Protein AF-0000000079964709 (afdb_homodimer)

Foldseek 3Di:
DDDDDDDDQQADPVVRHGWDWDDDDVQKTKTWSDADPVFGWTKIKIKGAAFDWDPDFKDFAQWKKKKAWQFAKKAAPQQQEAPVRDRDPPHHYDIDGHGGIDIDHGGDMGGGMTGHHMTMMIMTIGHPVVVD/DDDDDDDDQQADPPVRHGWDWDDDDVQKTKTWSDADPVFGWTKIKIKGAAFDWDPDFKDFAQWKKKKAWQFAKKAAPQQQEAPVRDRDPPHHYDIDGHGGIDIDHGGDMGGGMTGHHMTMMIMTIGHPVVVD

pLDDT: mean 96.91, std 3.31, range [72.31, 98.94]

Structure (mmCIF, N/CA/C/O backbone):
data_AF-0000000079964709-model_v1
#
loop_
_entity.id
_entity.type
_entity.pdbx_description
1 polymer 'ChrR-like cupin domain-containing protein'
#
loop_
_atom_site.group_PDB
_atom_site.id
_atom_site.type_symbol
_atom_site.label_atom_id
_atom_site.label_alt_id
_atom_site.label_comp_id
_atom_site.label_asym_id
_atom_site.label_entity_id
_atom_site.label_seq_id
_atom_site.pdbx_PDB_ins_code
_atom_site.Cartn_x
_atom_site.Cartn_y
_atom_site.Cartn_z
_atom_site.occupancy
_atom_site.B_iso_or_equiv
_atom_site.auth_seq_id
_atom_site.auth_comp_id
_atom_site.auth_asym_id
_atom_site.auth_atom_id
_atom_site.pdbx_PDB_model_num
ATOM 1 N N . MET A 1 1 ? -1.489 -1.769 15.43 1 96.06 1 MET A N 1
ATOM 2 C CA . MET A 1 1 ? -0.73 -0.908 14.531 1 96.06 1 MET A CA 1
ATOM 3 C C . MET A 1 1 ? -0.453 0.447 15.172 1 96.06 1 MET A C 1
ATOM 5 O O . MET A 1 1 ? -1.32 1.008 15.844 1 96.06 1 MET A O 1
ATOM 9 N N . GLU A 1 2 ? 0.734 0.926 14.984 1 96.94 2 GLU A N 1
ATOM 10 C CA . GLU A 1 2 ? 1.087 2.242 15.508 1 96.94 2 GLU A CA 1
ATOM 11 C C . GLU A 1 2 ? 0.64 3.352 14.562 1 96.94 2 GLU A C 1
ATOM 13 O O . GLU A 1 2 ? 0.678 3.186 13.344 1 96.94 2 GLU A O 1
ATOM 18 N N . GLN A 1 3 ? 0.145 4.414 15.18 1 97.88 3 GLN A N 1
ATOM 19 C CA . GLN A 1 3 ? -0.206 5.59 14.391 1 97.88 3 GLN A CA 1
ATOM 20 C C . GLN A 1 3 ? 1.035 6.402 14.031 1 97.88 3 GLN A C 1
ATOM 22 O O . GLN A 1 3 ? 1.872 6.68 14.898 1 97.88 3 GLN A O 1
ATOM 27 N N . PHE A 1 4 ? 1.146 6.781 12.734 1 97.62 4 PHE A N 1
ATOM 28 C CA . PHE A 1 4 ? 2.254 7.566 12.211 1 97.62 4 PHE A CA 1
ATOM 29 C C . PHE A 1 4 ? 1.753 8.617 11.219 1 97.62 4 PHE A C 1
ATOM 31 O O . PHE A 1 4 ? 0.936 8.312 10.352 1 97.62 4 PHE A O 1
ATOM 38 N N . GLU A 1 5 ? 2.275 9.875 11.383 1 98.19 5 GLU A N 1
ATOM 39 C CA . GLU A 1 5 ? 2.32 10.711 10.188 1 98.19 5 GLU A CA 1
ATOM 40 C C . GLU A 1 5 ? 3.477 10.305 9.273 1 98.19 5 GLU A C 1
ATOM 42 O O . GLU A 1 5 ? 4.309 9.477 9.648 1 98.19 5 GLU A O 1
ATOM 47 N N . PHE A 1 6 ? 3.508 10.891 7.98 1 98.69 6 PHE A N 1
ATOM 48 C CA . PHE A 1 6 ? 4.523 10.531 6.996 1 98.69 6 PHE A CA 1
ATOM 49 C C . PHE A 1 6 ? 5.918 10.617 7.602 1 98.69 6 PHE A C 1
ATOM 51 O O . PHE A 1 6 ? 6.215 11.547 8.359 1 98.69 6 PHE A O 1
ATOM 58 N N . HIS A 1 7 ? 6.668 9.727 7.328 1 98.5 7 HIS A N 1
ATOM 59 C CA . HIS A 1 7 ? 8.086 9.648 7.676 1 98.5 7 HIS A CA 1
ATOM 60 C C . HIS A 1 7 ? 8.836 8.734 6.719 1 98.5 7 HIS A C 1
ATOM 62 O O . HIS A 1 7 ? 8.25 7.836 6.117 1 98.5 7 HIS A O 1
ATOM 68 N N . PRO A 1 8 ? 10.141 8.984 6.508 1 97.69 8 PRO A N 1
ATOM 69 C CA . PRO A 1 8 ? 10.898 8.039 5.684 1 97.69 8 PRO A CA 1
ATOM 70 C C . PRO A 1 8 ? 10.852 6.613 6.219 1 97.69 8 PRO A C 1
ATOM 72 O O . PRO A 1 8 ? 10.891 6.406 7.434 1 97.69 8 PRO A O 1
ATOM 75 N N . TYR A 1 9 ? 10.773 5.598 5.305 1 97.62 9 TYR A N 1
ATOM 76 C CA . TYR A 1 9 ? 10.5 4.23 5.73 1 97.62 9 TYR A CA 1
ATOM 77 C C . TYR A 1 9 ? 11.703 3.629 6.441 1 97.62 9 TYR A C 1
ATOM 79 O O . TYR A 1 9 ? 11.578 2.633 7.16 1 97.62 9 TYR A O 1
ATOM 87 N N . GLN A 1 10 ? 12.891 4.211 6.281 1 97.31 10 GLN A N 1
ATOM 88 C CA . GLN A 1 10 ? 14.125 3.551 6.711 1 97.31 10 GLN A CA 1
ATOM 89 C C . GLN A 1 10 ? 14.266 3.588 8.227 1 97.31 10 GLN A C 1
ATOM 91 O O . GLN A 1 10 ? 14.93 2.727 8.812 1 97.31 10 GLN A O 1
ATOM 96 N N . LYS A 1 11 ? 13.711 4.578 8.812 1 96.25 11 LYS A N 1
ATOM 97 C CA . LYS A 1 11 ? 13.875 4.773 10.25 1 96.25 11 LYS A CA 1
ATOM 98 C C . LYS A 1 11 ? 12.523 4.762 10.961 1 96.25 11 LYS A C 1
ATOM 100 O O . LYS A 1 11 ? 11.547 5.332 10.461 1 96.25 11 LYS A O 1
ATOM 105 N N . HIS A 1 12 ? 12.477 4.074 12.086 1 97.12 12 HIS A N 1
ATOM 106 C CA . HIS A 1 12 ? 11.289 4.191 12.93 1 97.12 12 HIS A CA 1
ATOM 107 C C . HIS A 1 12 ? 11.18 5.586 13.539 1 97.12 12 HIS A C 1
ATOM 109 O O . HIS A 1 12 ? 12.102 6.043 14.219 1 97.12 12 HIS A O 1
ATOM 115 N N . PRO A 1 13 ? 10.078 6.23 13.352 1 94.19 13 PRO A N 1
ATOM 116 C CA . PRO A 1 13 ? 10.07 7.652 13.711 1 94.19 13 PRO A CA 1
ATOM 117 C C . PRO A 1 13 ? 10.039 7.883 15.219 1 94.19 13 PRO A C 1
ATOM 119 O O . PRO A 1 13 ? 10.477 8.938 15.695 1 94.19 13 PRO A O 1
ATOM 122 N N . SER A 1 14 ? 9.492 6.961 15.961 1 91.12 14 SER A N 1
ATOM 123 C CA . SER A 1 14 ? 9.391 7.168 17.406 1 91.12 14 SER A CA 1
ATOM 124 C C . SER A 1 14 ? 10.719 6.883 18.094 1 91.12 14 SER A C 1
ATOM 126 O O . SER A 1 14 ? 11.086 7.574 19.047 1 91.12 14 SER A O 1
ATOM 128 N N . THR A 1 15 ? 11.398 5.918 17.641 1 93.81 15 THR A N 1
ATOM 129 C CA . THR A 1 15 ? 12.625 5.508 18.328 1 93.81 15 THR A CA 1
ATOM 130 C C . THR A 1 15 ? 13.852 6.07 17.625 1 93.81 15 THR A C 1
ATOM 132 O O . THR A 1 15 ? 14.938 6.129 18.203 1 93.81 15 THR A O 1
ATOM 135 N N . GLY A 1 16 ? 13.727 6.398 16.375 1 93.81 16 GLY A N 1
ATOM 136 C CA . GLY A 1 16 ? 14.852 6.875 15.586 1 93.81 16 GLY A CA 1
ATOM 137 C C . GLY A 1 16 ? 15.742 5.754 15.086 1 93.81 16 GLY A C 1
ATOM 138 O O . GLY A 1 16 ? 16.688 5.996 14.328 1 93.81 16 GLY A O 1
ATOM 139 N N . GLU A 1 17 ? 15.422 4.625 15.461 1 96.44 17 GLU A N 1
ATOM 140 C CA . GLU A 1 17 ? 16.25 3.482 15.086 1 96.44 17 GLU A CA 1
ATOM 141 C C . GLU A 1 17 ? 16.047 3.113 13.617 1 96.44 17 GLU A C 1
ATOM 143 O O . GLU A 1 17 ? 14.922 3.182 13.102 1 96.44 17 GLU A O 1
ATOM 148 N N . GLN A 1 18 ? 17.188 2.658 13.008 1 97.69 18 GLN A N 1
ATOM 149 C CA . GLN A 1 18 ? 17.094 2.145 11.648 1 97.69 18 GLN A CA 1
ATOM 150 C C . GLN A 1 18 ? 16.328 0.829 11.609 1 97.69 18 GLN A C 1
ATOM 152 O O . GLN A 1 18 ? 16.609 -0.086 12.383 1 97.69 18 GLN A O 1
ATOM 157 N N . ARG A 1 19 ? 15.375 0.812 10.742 1 98.06 19 ARG A N 1
ATOM 158 C CA . ARG A 1 19 ? 14.703 -0.463 10.516 1 98.06 19 ARG A CA 1
ATOM 159 C C . ARG A 1 19 ? 15.625 -1.454 9.812 1 98.06 19 ARG A C 1
ATOM 161 O O . ARG A 1 19 ? 16.406 -1.072 8.945 1 98.06 19 ARG A O 1
ATOM 168 N N . GLN A 1 20 ? 15.398 -2.697 10.195 1 97.88 20 GLN A N 1
ATOM 169 C CA . GLN A 1 20 ? 16.281 -3.721 9.648 1 97.88 20 GLN A CA 1
ATOM 170 C C . GLN A 1 20 ? 15.555 -4.59 8.625 1 97.88 20 GLN A C 1
ATOM 172 O O . GLN A 1 20 ? 14.398 -4.957 8.828 1 97.88 20 GLN A O 1
ATOM 177 N N . TRP A 1 21 ? 16.297 -4.793 7.547 1 98.62 21 TRP A N 1
ATOM 178 C CA . TRP A 1 21 ? 15.828 -5.789 6.594 1 98.62 21 TRP A CA 1
ATOM 179 C C . TRP A 1 21 ? 16.078 -7.203 7.109 1 98.62 21 TRP A C 1
ATOM 181 O O . TRP A 1 21 ? 17.172 -7.52 7.555 1 98.62 21 TRP A O 1
ATOM 191 N N . ARG A 1 22 ? 15.078 -8.023 7.133 1 98.56 22 ARG A N 1
ATOM 192 C CA . ARG A 1 22 ? 15.188 -9.43 7.516 1 98.56 22 ARG A CA 1
ATOM 193 C C . ARG A 1 22 ? 15.133 -10.336 6.297 1 98.56 22 ARG A C 1
ATOM 195 O O . ARG A 1 22 ? 14.195 -10.266 5.504 1 98.56 22 ARG A O 1
ATOM 202 N N . GLN A 1 23 ? 16.031 -11.188 6.195 1 98.56 23 GLN A N 1
ATOM 203 C CA . GLN A 1 23 ? 16.062 -12.109 5.066 1 98.56 23 GLN A CA 1
ATOM 204 C C . GLN A 1 23 ? 14.969 -13.164 5.188 1 98.56 23 GLN A C 1
ATOM 206 O O . GLN A 1 23 ? 14.82 -13.797 6.23 1 98.56 23 GLN A O 1
ATOM 211 N N . LEU A 1 24 ? 14.266 -13.359 4.152 1 98.31 24 LEU A N 1
ATOM 212 C CA . LEU A 1 24 ? 13.234 -14.391 4.098 1 98.31 24 LEU A CA 1
ATOM 213 C C . LEU A 1 24 ? 13.742 -15.625 3.348 1 98.31 24 LEU A C 1
ATOM 215 O O . LEU A 1 24 ? 13.547 -16.75 3.797 1 98.31 24 LEU A O 1
ATOM 219 N N . GLU A 1 25 ? 14.281 -15.477 2.184 1 98.44 25 GLU A N 1
ATOM 220 C CA . GLU A 1 25 ? 14.984 -16.406 1.299 1 98.44 25 GLU A CA 1
ATOM 221 C C . GLU A 1 25 ? 16.234 -15.758 0.698 1 98.44 25 GLU A C 1
ATOM 223 O O . GLU A 1 25 ? 16.391 -14.539 0.759 1 98.44 25 GLU A O 1
ATOM 228 N N . PRO A 1 26 ? 17.078 -16.609 0.142 1 98.56 26 PRO A N 1
ATOM 229 C CA . PRO A 1 26 ? 18.234 -15.977 -0.515 1 98.56 26 PRO A CA 1
ATOM 230 C C . PRO A 1 26 ? 17.812 -14.914 -1.534 1 98.56 26 PRO A C 1
ATOM 232 O O . PRO A 1 26 ? 17.078 -15.211 -2.48 1 98.56 26 PRO A O 1
ATOM 235 N N . GLY A 1 27 ? 18.203 -13.641 -1.314 1 98.88 27 GLY A N 1
ATOM 236 C CA . GLY A 1 27 ? 17.938 -12.562 -2.248 1 98.88 27 GLY A CA 1
ATOM 237 C C . GLY A 1 27 ? 16.609 -11.875 -2.004 1 98.88 27 GLY A C 1
ATOM 238 O O . GLY A 1 27 ? 16.219 -10.984 -2.758 1 98.88 27 GLY A O 1
ATOM 239 N N . ILE A 1 28 ? 15.859 -12.391 -1.054 1 98.94 28 ILE A N 1
ATOM 240 C CA . ILE A 1 28 ? 14.562 -11.812 -0.716 1 98.94 28 ILE A CA 1
ATOM 241 C C . ILE A 1 28 ? 14.57 -11.344 0.738 1 98.94 28 ILE A C 1
ATOM 243 O O . ILE A 1 28 ? 14.805 -12.141 1.649 1 98.94 28 ILE A O 1
ATOM 247 N N . ALA A 1 29 ? 14.328 -10.07 0.977 1 98.88 29 ALA A N 1
ATOM 248 C CA . ALA A 1 29 ? 14.328 -9.516 2.328 1 98.88 29 ALA A CA 1
ATOM 249 C C . ALA A 1 29 ? 13.086 -8.664 2.574 1 98.88 29 ALA A C 1
ATOM 251 O O . ALA A 1 29 ? 12.484 -8.148 1.631 1 98.88 29 ALA A O 1
ATOM 252 N N . GLN A 1 30 ? 12.758 -8.57 3.811 1 98.88 30 GLN A N 1
ATOM 253 C CA . GLN A 1 30 ? 11.555 -7.84 4.203 1 98.88 30 GLN A CA 1
ATOM 254 C C . GLN A 1 30 ? 11.867 -6.824 5.297 1 98.88 30 GLN A C 1
ATOM 256 O O . GLN A 1 30 ? 12.648 -7.102 6.207 1 98.88 30 GLN A O 1
ATOM 261 N N . LEU A 1 31 ? 11.297 -5.676 5.191 1 98.88 31 LEU A N 1
ATOM 262 C CA . LEU A 1 31 ? 11.352 -4.609 6.184 1 98.88 31 LEU A CA 1
ATOM 263 C C . LEU A 1 31 ? 9.961 -4.328 6.754 1 98.88 31 LEU A C 1
ATOM 265 O O . LEU A 1 31 ? 9.016 -4.09 6 1 98.88 31 LEU A O 1
ATOM 269 N N . THR A 1 32 ? 9.789 -4.367 8.078 1 98.69 32 THR A N 1
ATOM 270 C CA . THR A 1 32 ? 8.516 -4.098 8.727 1 98.69 32 THR A CA 1
ATOM 271 C C . THR A 1 32 ? 8.281 -2.598 8.859 1 98.69 32 THR A C 1
ATOM 273 O O . THR A 1 32 ? 9.07 -1.898 9.508 1 98.69 32 THR A O 1
ATOM 276 N N . LEU A 1 33 ? 7.246 -2.127 8.25 1 98.69 33 LEU A N 1
ATOM 277 C CA . LEU A 1 33 ? 6.867 -0.726 8.406 1 98.69 33 LEU A CA 1
ATOM 278 C C . LEU A 1 33 ? 5.969 -0.537 9.625 1 98.69 33 LEU A C 1
ATOM 280 O O . LEU A 1 33 ? 6.066 0.474 10.32 1 98.69 33 LEU A O 1
ATOM 284 N N . ASN A 1 34 ? 5.035 -1.416 9.852 1 98.62 34 ASN A N 1
ATOM 285 C CA . ASN A 1 34 ? 4.055 -1.42 10.93 1 98.62 34 ASN A CA 1
ATOM 286 C C . ASN A 1 34 ? 3.506 -2.82 11.18 1 98.62 34 ASN A C 1
ATOM 288 O O . ASN A 1 34 ? 3.352 -3.609 10.25 1 98.62 34 ASN A O 1
ATOM 292 N N . HIS A 1 35 ? 3.285 -3.115 12.414 1 98 35 HIS A N 1
ATOM 293 C CA . HIS A 1 35 ? 2.846 -4.465 12.75 1 98 35 HIS A CA 1
ATOM 294 C C . HIS A 1 35 ? 2.096 -4.484 14.078 1 98 35 HIS A C 1
ATOM 296 O O . HIS A 1 35 ? 2.488 -3.803 15.031 1 98 35 HIS A O 1
ATOM 302 N N . ASP A 1 36 ? 1.011 -5.191 14.125 1 96.81 36 ASP A N 1
ATOM 303 C CA . ASP A 1 36 ? 0.272 -5.473 15.352 1 96.81 36 ASP A CA 1
ATOM 304 C C . ASP A 1 36 ? 0.483 -6.918 15.797 1 96.81 36 ASP A C 1
ATOM 306 O O . ASP A 1 36 ? -0.134 -7.836 15.258 1 96.81 36 ASP A O 1
ATOM 310 N N . PRO A 1 37 ? 1.257 -7.148 16.781 1 94.62 37 PRO A N 1
ATOM 311 C CA . PRO A 1 37 ? 1.553 -8.523 17.188 1 94.62 37 PRO A CA 1
ATOM 312 C C . PRO A 1 37 ? 0.329 -9.258 17.734 1 94.62 37 PRO A C 1
ATOM 314 O O . PRO A 1 37 ? 0.305 -10.492 17.766 1 94.62 37 PRO A O 1
ATOM 317 N N . GLN A 1 38 ? -0.678 -8.586 18.156 1 93.44 38 GLN A N 1
ATOM 318 C CA . GLN A 1 38 ? -1.87 -9.219 18.719 1 93.44 38 GLN A CA 1
ATOM 319 C C . GLN A 1 38 ? -2.75 -9.797 17.625 1 93.44 38 GLN A C 1
ATOM 321 O O . GLN A 1 38 ? -3.234 -10.93 17.734 1 93.44 38 GLN A O 1
ATOM 326 N N . THR A 1 39 ? -2.961 -9.117 16.562 1 92.94 39 THR A N 1
ATOM 327 C CA . THR A 1 39 ? -3.883 -9.547 15.523 1 92.94 39 THR A CA 1
ATOM 328 C C . THR A 1 39 ? -3.127 -10.203 14.375 1 92.94 39 THR A C 1
ATOM 330 O O . THR A 1 39 ? -3.701 -11 13.625 1 92.94 39 THR A O 1
ATOM 333 N N . GLY A 1 40 ? -1.873 -9.852 14.211 1 94.69 40 GLY A N 1
ATOM 334 C CA . GLY A 1 40 ? -1.099 -10.32 13.07 1 94.69 40 GLY A CA 1
ATOM 335 C C . GLY A 1 40 ? -1.167 -9.391 11.875 1 94.69 40 GLY A C 1
ATOM 336 O O . GLY A 1 40 ? -0.555 -9.656 10.836 1 94.69 40 GLY A O 1
ATOM 337 N N . ARG A 1 41 ? -1.876 -8.281 11.977 1 96.94 41 ARG A N 1
ATOM 338 C CA . ARG A 1 41 ? -1.906 -7.273 10.922 1 96.94 41 ARG A CA 1
ATOM 339 C C . ARG A 1 41 ? -0.521 -6.676 10.695 1 96.94 41 ARG A C 1
ATOM 341 O O . ARG A 1 41 ? 0.214 -6.418 11.648 1 96.94 41 ARG A O 1
ATOM 348 N N . GLY A 1 42 ? -0.156 -6.504 9.422 1 98 42 GLY A N 1
ATOM 349 C CA . GLY A 1 42 ? 1.173 -5.969 9.172 1 98 42 GLY A CA 1
ATOM 350 C C . GLY A 1 42 ? 1.301 -5.297 7.816 1 98 42 GLY A C 1
ATOM 351 O O . GLY A 1 42 ? 0.512 -5.566 6.91 1 98 42 GLY A O 1
ATOM 352 N N . THR A 1 43 ? 2.205 -4.395 7.703 1 98.81 43 THR A N 1
ATOM 353 C CA . THR A 1 43 ? 2.627 -3.75 6.465 1 98.81 43 THR A CA 1
ATOM 354 C C . THR A 1 43 ? 4.145 -3.814 6.312 1 98.81 43 THR A C 1
ATOM 356 O O . THR A 1 43 ? 4.883 -3.49 7.242 1 98.81 43 THR A O 1
ATOM 359 N N . TY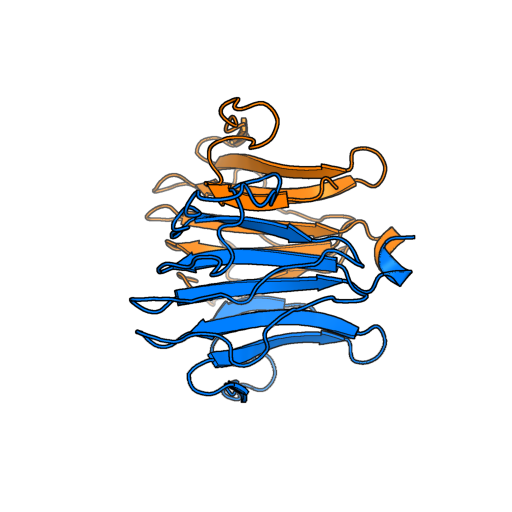R A 1 44 ? 4.547 -4.18 5.125 1 98.88 44 TYR A N 1
ATOM 360 C CA . TYR A 1 44 ? 5.957 -4.48 4.902 1 98.88 44 TYR A CA 1
ATOM 361 C C . TYR A 1 44 ? 6.422 -3.924 3.561 1 98.88 44 TYR A C 1
ATOM 363 O O . TYR A 1 44 ? 5.613 -3.707 2.654 1 98.88 44 TYR A O 1
ATOM 371 N N . LEU A 1 45 ? 7.754 -3.676 3.486 1 98.94 45 LEU A N 1
ATOM 372 C CA . LEU A 1 45 ? 8.445 -3.658 2.201 1 98.94 45 LEU A CA 1
ATOM 373 C C . LEU A 1 45 ? 9.188 -4.969 1.967 1 98.94 45 LEU A C 1
ATOM 375 O O . LEU A 1 45 ? 9.805 -5.512 2.887 1 98.94 45 LEU A O 1
ATOM 379 N N . GLN A 1 46 ? 9.062 -5.465 0.842 1 98.94 46 GLN A N 1
ATOM 380 C CA . GLN A 1 46 ? 9.844 -6.629 0.446 1 98.94 46 GLN A CA 1
ATOM 381 C C . GLN A 1 46 ? 10.727 -6.312 -0.762 1 98.94 46 GLN A C 1
ATOM 383 O O . GLN A 1 46 ? 10.242 -5.773 -1.761 1 98.94 46 GLN A O 1
ATOM 388 N N . ARG A 1 47 ? 11.922 -6.602 -0.651 1 98.94 47 ARG A N 1
ATOM 389 C CA . ARG A 1 47 ? 12.906 -6.324 -1.693 1 98.94 47 ARG A CA 1
ATOM 390 C C . ARG A 1 47 ? 13.492 -7.617 -2.25 1 98.94 47 ARG A C 1
ATOM 392 O O . ARG A 1 47 ? 13.844 -8.523 -1.492 1 98.94 47 ARG A O 1
ATOM 399 N N . TRP A 1 48 ? 13.547 -7.691 -3.518 1 98.94 48 TRP A N 1
ATOM 400 C CA . TRP A 1 48 ? 14.211 -8.781 -4.227 1 98.94 48 TRP A CA 1
ATOM 401 C C . TRP A 1 48 ? 15.477 -8.297 -4.922 1 98.94 48 TRP A C 1
ATOM 403 O O . TRP A 1 48 ? 15.461 -7.27 -5.598 1 98.94 48 TRP A O 1
ATOM 413 N N . ASP A 1 49 ? 16.531 -9.062 -4.793 1 98.88 49 ASP A N 1
ATOM 414 C CA . ASP A 1 49 ? 17.719 -8.812 -5.586 1 98.88 49 ASP A CA 1
ATOM 415 C C . ASP A 1 49 ? 17.516 -9.219 -7.043 1 98.88 49 ASP A C 1
ATOM 417 O O . ASP A 1 49 ? 16.625 -10.023 -7.344 1 98.88 49 ASP A O 1
ATOM 421 N N . PRO A 1 50 ? 18.344 -8.617 -7.969 1 98.88 50 PRO A N 1
ATOM 422 C CA . PRO A 1 50 ? 18.297 -9.117 -9.344 1 98.88 50 PRO A CA 1
ATOM 423 C C . PRO A 1 50 ? 18.562 -10.617 -9.438 1 98.88 50 PRO A C 1
ATOM 425 O O . PRO A 1 50 ? 19.328 -11.172 -8.633 1 98.88 50 PRO A O 1
ATOM 428 N N . LYS A 1 51 ? 17.922 -11.25 -10.398 1 98.75 51 LYS A N 1
ATOM 429 C CA . LYS A 1 51 ? 18.078 -12.664 -10.703 1 98.75 51 LYS A CA 1
ATOM 430 C C . LYS A 1 51 ? 17.766 -13.531 -9.492 1 98.75 51 LYS A C 1
ATOM 432 O O . LYS A 1 51 ? 18.531 -14.43 -9.133 1 98.75 51 LYS A O 1
ATOM 437 N N . THR A 1 52 ? 16.688 -13.258 -8.867 1 98.81 52 THR A N 1
ATOM 438 C CA . THR A 1 52 ? 16.234 -13.977 -7.676 1 98.81 52 THR A CA 1
ATOM 439 C C . THR A 1 52 ? 14.922 -14.695 -7.938 1 98.81 52 THR A C 1
ATOM 441 O O . THR A 1 52 ? 14.039 -14.156 -8.609 1 98.81 52 THR A O 1
ATOM 444 N N . GLU A 1 53 ? 14.812 -15.867 -7.477 1 98.44 53 GLU A N 1
ATOM 445 C CA . GLU A 1 53 ? 13.57 -16.625 -7.539 1 98.44 53 GLU A CA 1
ATOM 446 C C . GLU A 1 53 ? 13.266 -17.297 -6.207 1 98.44 53 GLU A C 1
ATOM 448 O O . GLU A 1 53 ? 14.172 -17.562 -5.418 1 98.44 53 GLU A O 1
ATOM 453 N N . ASN A 1 54 ? 12.016 -17.594 -5.961 1 98.44 54 ASN A N 1
ATOM 454 C CA . ASN A 1 54 ? 11.617 -18.312 -4.758 1 98.44 54 ASN A CA 1
ATOM 455 C C . ASN A 1 54 ? 12.195 -19.719 -4.738 1 98.44 54 ASN A C 1
ATOM 457 O O . ASN A 1 54 ? 12.234 -20.406 -5.766 1 98.44 54 ASN A O 1
ATOM 461 N N . GLN A 1 55 ? 12.602 -20.094 -3.523 1 97.31 55 GLN A N 1
ATOM 462 C CA . GLN A 1 55 ? 12.859 -21.5 -3.291 1 97.31 55 GLN A CA 1
ATOM 463 C C . GLN A 1 55 ? 11.578 -22.266 -2.975 1 97.31 55 GLN A C 1
ATOM 465 O O . GLN A 1 55 ? 11.383 -23.391 -3.428 1 97.31 55 GLN A O 1
ATOM 470 N N . ILE A 1 56 ? 10.742 -21.641 -2.201 1 94.81 56 ILE A N 1
ATOM 471 C CA . ILE A 1 56 ? 9.414 -22.188 -1.939 1 94.81 56 ILE A CA 1
ATOM 472 C C . ILE A 1 56 ? 8.617 -22.25 -3.24 1 94.81 56 ILE A C 1
ATOM 474 O O . ILE A 1 56 ? 8.562 -21.281 -3.994 1 94.81 56 ILE A O 1
ATOM 478 N N . GLN A 1 57 ? 7.961 -23.312 -3.434 1 93.81 57 GLN A N 1
ATOM 479 C CA . GLN A 1 57 ? 7.402 -23.562 -4.758 1 93.81 57 GLN A CA 1
ATOM 480 C C . GLN A 1 57 ? 5.926 -23.172 -4.812 1 93.81 57 GLN A C 1
ATOM 482 O O . GLN A 1 57 ? 5.363 -23.016 -5.898 1 93.81 57 GLN A O 1
ATOM 487 N N . ASN A 1 58 ? 5.266 -23.188 -3.773 1 92.94 58 ASN A N 1
ATOM 488 C CA . ASN A 1 58 ? 3.859 -22.797 -3.721 1 92.94 58 ASN A CA 1
ATOM 489 C C . ASN A 1 58 ? 3.525 -22.094 -2.408 1 92.94 58 ASN A C 1
ATOM 491 O O . ASN A 1 58 ? 3.883 -22.562 -1.331 1 92.94 58 ASN A O 1
ATOM 495 N N . PHE A 1 59 ? 2.84 -21 -2.572 1 95.75 59 PHE A N 1
ATOM 496 C CA . PHE A 1 59 ? 2.441 -20.234 -1.396 1 95.75 59 PHE A CA 1
ATOM 497 C C . PHE A 1 59 ? 0.928 -20.25 -1.224 1 95.75 59 PHE A C 1
ATOM 499 O O . PHE A 1 59 ? 0.184 -20.172 -2.203 1 95.75 59 PHE A O 1
ATOM 506 N N . VAL A 1 60 ? 0.507 -20.375 -0.038 1 97.31 60 VAL A N 1
ATOM 507 C CA . VAL A 1 60 ? -0.868 -20.172 0.398 1 97.31 60 VAL A CA 1
ATOM 508 C C . VAL A 1 60 ? -0.875 -19.5 1.776 1 97.31 60 VAL A C 1
ATOM 510 O O . VAL A 1 60 ? -0.131 -19.922 2.67 1 97.31 60 VAL A O 1
ATOM 513 N N . HIS A 1 61 ? -1.636 -18.422 1.92 1 97.44 61 HIS A N 1
ATOM 514 C CA . HIS A 1 61 ? -1.723 -17.75 3.205 1 97.44 61 HIS A CA 1
ATOM 515 C C . HIS A 1 61 ? -3.125 -17.844 3.793 1 97.44 61 HIS A C 1
ATOM 517 O O . HIS A 1 61 ? -4.102 -18.016 3.057 1 97.44 61 HIS A O 1
ATOM 523 N N . GLU A 1 62 ? -3.168 -17.703 5.086 1 96.75 62 GLU A N 1
ATOM 524 C CA . GLU A 1 62 ? -4.453 -17.688 5.781 1 96.75 62 GLU A CA 1
ATOM 525 C C . GLU A 1 62 ? -4.922 -16.25 6.012 1 96.75 62 GLU A C 1
ATOM 527 O O . GLU A 1 62 ? -5.918 -16.016 6.699 1 96.75 62 GLU A O 1
ATOM 532 N N . TYR A 1 63 ? -4.242 -15.336 5.605 1 97.56 63 TYR A N 1
ATOM 533 C CA . TYR A 1 63 ? -4.57 -13.922 5.691 1 97.56 63 TYR A CA 1
ATOM 534 C C . TYR A 1 63 ? -4.723 -13.312 4.301 1 97.56 63 TYR A C 1
ATOM 536 O O . TYR A 1 63 ? -4.336 -13.922 3.303 1 97.56 63 TYR A O 1
ATOM 544 N N . VAL A 1 64 ? -5.344 -12.203 4.234 1 97.81 64 VAL A N 1
ATOM 545 C CA . VAL A 1 64 ? -5.355 -11.414 3.008 1 97.81 64 VAL A CA 1
ATOM 546 C C . VAL A 1 64 ? -3.969 -10.828 2.754 1 97.81 64 VAL A C 1
ATOM 548 O O . VAL A 1 64 ? -3.32 -10.328 3.676 1 97.81 64 VAL A O 1
ATOM 551 N N . GLU A 1 65 ? -3.512 -10.945 1.603 1 98.75 65 GLU A N 1
ATOM 552 C CA . GLU A 1 65 ? -2.27 -10.32 1.159 1 98.75 65 GLU A CA 1
ATOM 553 C C . GLU A 1 65 ? -2.52 -9.359 0.002 1 98.75 65 GLU A C 1
ATOM 555 O O . GLU A 1 65 ? -3.01 -9.766 -1.055 1 98.75 65 GLU A O 1
ATOM 560 N N . GLU A 1 66 ? -2.225 -8.117 0.179 1 98.88 66 GLU A N 1
ATOM 561 C CA . GLU A 1 66 ? -2.33 -7.07 -0.832 1 98.88 66 GLU A CA 1
ATOM 562 C C . GLU A 1 66 ? -0.957 -6.5 -1.182 1 98.88 66 GLU A C 1
ATOM 564 O O . GLU A 1 66 ? -0.174 -6.164 -0.292 1 98.88 66 GLU A O 1
ATOM 569 N N . ILE A 1 67 ? -0.633 -6.449 -2.516 1 98.94 67 ILE A N 1
ATOM 570 C CA . ILE A 1 67 ? 0.729 -6.102 -2.908 1 98.94 67 ILE A CA 1
ATOM 571 C C . ILE A 1 67 ? 0.695 -5.051 -4.016 1 98.94 67 ILE A C 1
ATOM 573 O O . ILE A 1 67 ? -0.088 -5.16 -4.961 1 98.94 67 ILE A O 1
ATOM 577 N N . PHE A 1 68 ? 1.427 -4.043 -3.857 1 98.94 68 PHE A N 1
ATOM 578 C CA . PHE A 1 68 ? 1.708 -3.055 -4.891 1 98.94 68 PHE A CA 1
ATOM 579 C C . PHE A 1 68 ? 3.18 -3.09 -5.289 1 98.94 68 PHE A C 1
ATOM 581 O O . PHE A 1 68 ? 4.059 -2.969 -4.434 1 98.94 68 PHE A O 1
ATOM 588 N N . LEU A 1 69 ? 3.479 -3.328 -6.578 1 98.94 69 LEU A N 1
ATOM 589 C CA . LEU A 1 69 ? 4.852 -3.33 -7.07 1 98.94 69 LEU A CA 1
ATOM 590 C C . LEU A 1 69 ? 5.371 -1.906 -7.242 1 98.94 69 LEU A C 1
ATOM 592 O O . LEU A 1 69 ? 5.023 -1.227 -8.211 1 98.94 69 LEU A O 1
ATOM 596 N N . VAL A 1 70 ? 6.215 -1.488 -6.336 1 98.81 70 VAL A N 1
ATOM 597 C CA . VAL A 1 70 ? 6.695 -0.114 -6.266 1 98.81 70 VAL A CA 1
ATOM 598 C C . VAL A 1 70 ? 7.695 0.14 -7.395 1 98.81 70 VAL A C 1
ATOM 600 O O . VAL A 1 70 ? 7.711 1.223 -7.984 1 98.81 70 VAL A O 1
ATOM 603 N N . ASP A 1 71 ? 8.523 -0.801 -7.629 1 98.5 71 ASP A N 1
ATOM 604 C CA . ASP A 1 71 ? 9.578 -0.715 -8.633 1 98.5 71 ASP A CA 1
ATOM 605 C C . ASP A 1 71 ? 10.031 -2.105 -9.078 1 98.5 71 ASP A C 1
ATOM 607 O O . ASP A 1 71 ? 9.844 -3.084 -8.352 1 98.5 71 ASP A O 1
ATOM 611 N N . GLY A 1 72 ? 10.547 -2.178 -10.32 1 98.75 72 GLY A N 1
ATOM 612 C CA . GLY A 1 72 ? 11.195 -3.391 -10.797 1 98.75 72 GLY A CA 1
ATOM 613 C C . GLY A 1 72 ? 10.258 -4.297 -11.578 1 98.75 72 GLY A C 1
ATOM 614 O O . GLY A 1 72 ? 9.352 -3.82 -12.258 1 98.75 72 GLY A O 1
ATOM 615 N N . ASP A 1 73 ? 10.656 -5.594 -11.664 1 98.88 73 ASP A N 1
ATOM 616 C CA . ASP A 1 73 ? 9.922 -6.586 -12.438 1 98.88 73 ASP A CA 1
ATOM 617 C C . ASP A 1 73 ? 9.633 -7.832 -11.602 1 98.88 73 ASP A C 1
ATOM 619 O O . ASP A 1 73 ? 10.336 -8.109 -10.633 1 98.88 73 ASP A O 1
ATOM 623 N N . PHE A 1 74 ? 8.625 -8.492 -11.93 1 98.69 74 PHE A N 1
ATOM 624 C CA . PHE A 1 74 ? 8.133 -9.648 -11.188 1 98.69 74 PHE A CA 1
ATOM 625 C C . PHE A 1 74 ? 7.348 -10.578 -12.102 1 98.69 74 PHE A C 1
ATOM 627 O O . PHE A 1 74 ? 6.582 -10.125 -12.953 1 98.69 74 PHE A O 1
ATOM 634 N N . ARG A 1 75 ? 7.57 -11.867 -12 1 97.94 75 ARG A N 1
ATOM 635 C CA . ARG A 1 75 ? 6.793 -12.789 -12.828 1 97.94 75 ARG A CA 1
ATOM 636 C C . ARG A 1 75 ? 6.535 -14.102 -12.094 1 97.94 75 ARG A C 1
ATOM 638 O O . ARG A 1 75 ? 7.312 -14.492 -11.219 1 97.94 75 ARG A O 1
ATOM 645 N N . ASP A 1 76 ? 5.461 -14.734 -12.43 1 97.88 76 ASP A N 1
ATOM 646 C CA . ASP A 1 76 ? 5.125 -16.078 -11.945 1 97.88 76 ASP A CA 1
ATOM 647 C C . ASP A 1 76 ? 5.836 -17.156 -12.758 1 97.88 76 ASP A C 1
ATOM 649 O O . ASP A 1 76 ? 5.918 -17.062 -13.984 1 97.88 76 ASP A O 1
ATOM 653 N N . LEU A 1 77 ? 6.32 -18.125 -12.133 1 96.62 77 LEU A N 1
ATOM 654 C CA . LEU A 1 77 ? 7.133 -19.125 -12.812 1 96.62 77 LEU A CA 1
ATOM 655 C C . LEU A 1 77 ? 6.262 -20.25 -13.359 1 96.62 77 LEU A C 1
ATOM 657 O O . LEU A 1 77 ? 6.727 -21.078 -14.148 1 96.62 77 LEU A O 1
ATOM 661 N N . LYS A 1 78 ? 4.996 -20.234 -12.984 1 96.19 78 LYS A N 1
ATOM 662 C CA . LYS A 1 78 ? 4.082 -21.266 -13.477 1 96.19 78 LYS A CA 1
ATOM 663 C C . LYS A 1 78 ? 3.25 -20.734 -14.648 1 96.19 78 LYS A C 1
ATOM 665 O O . LYS A 1 78 ? 2.373 -21.438 -15.156 1 96.19 78 LYS A O 1
ATOM 670 N N . GLY A 1 79 ? 3.51 -19.531 -15.016 1 95.81 79 GLY A N 1
ATOM 671 C CA . GLY A 1 79 ? 2.805 -18.938 -16.141 1 95.81 79 GLY A CA 1
ATOM 672 C C . GLY A 1 79 ? 1.444 -18.375 -15.766 1 95.81 79 GLY A C 1
ATOM 673 O O . GLY A 1 79 ? 0.499 -18.453 -16.547 1 95.81 79 GLY A O 1
ATOM 674 N N . ARG A 1 80 ? 1.249 -17.922 -14.641 1 96.31 80 ARG A N 1
ATOM 675 C CA . ARG A 1 80 ? -0.009 -17.359 -14.156 1 96.31 80 ARG A CA 1
ATOM 676 C C . ARG A 1 80 ? -0.315 -16.031 -14.852 1 96.31 80 ARG A C 1
ATOM 678 O O . ARG A 1 80 ? 0.563 -15.18 -14.977 1 96.31 80 A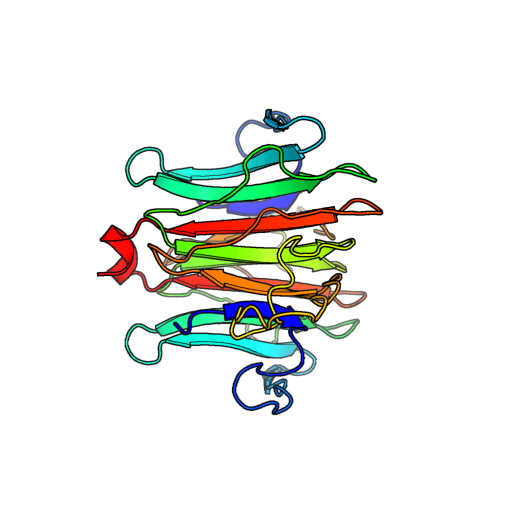RG A O 1
ATOM 685 N N . GLN A 1 81 ? -1.568 -15.852 -15.188 1 96.06 81 GLN A N 1
ATOM 686 C CA . GLN A 1 81 ? -1.99 -14.703 -15.977 1 96.06 81 GLN A CA 1
ATOM 687 C C . GLN A 1 81 ? -2.291 -13.508 -15.078 1 96.06 81 GLN A C 1
ATOM 689 O O . GLN A 1 81 ? -2.689 -13.672 -13.922 1 96.06 81 GLN A O 1
ATOM 694 N N . SER A 1 82 ? -2.15 -12.312 -15.688 1 97.06 82 SER A N 1
ATOM 695 C CA . SER A 1 82 ? -2.527 -11.086 -14.984 1 97.06 82 SER A CA 1
ATOM 696 C C . SER A 1 82 ? -3.998 -11.109 -14.586 1 97.06 82 SER A C 1
ATOM 698 O O . SER A 1 82 ? -4.852 -11.547 -15.367 1 97.06 82 SER A O 1
ATOM 700 N N . GLY A 1 83 ? -4.23 -10.609 -13.469 1 96.62 83 GLY A N 1
ATOM 701 C CA . GLY A 1 83 ? -5.613 -10.484 -13.047 1 96.62 83 GLY A CA 1
ATOM 702 C C . GLY A 1 83 ? -6.168 -11.766 -12.445 1 96.62 83 GLY A C 1
ATOM 703 O O . GLY A 1 83 ? -5.926 -12.062 -11.281 1 96.62 83 GLY A O 1
ATOM 704 N N . SER A 1 84 ? -6.711 -12.625 -13.289 1 94.75 84 SER A N 1
ATOM 705 C CA . SER A 1 84 ? -7.383 -13.836 -12.828 1 94.75 84 SER A CA 1
ATOM 706 C C . SER A 1 84 ? -6.406 -14.789 -12.156 1 94.75 84 SER A C 1
ATOM 708 O O . SER A 1 84 ? -6.789 -15.57 -11.281 1 94.75 84 SER A O 1
ATOM 710 N N . GLY A 1 85 ? -5.246 -14.758 -12.578 1 96.06 85 GLY A N 1
ATOM 711 C CA . GLY A 1 85 ? -4.242 -15.68 -12.078 1 96.06 85 GLY A CA 1
ATOM 712 C C . GLY A 1 85 ? -4.383 -17.078 -12.656 1 96.06 85 GLY A C 1
ATOM 713 O O . GLY A 1 85 ? -3.816 -18.031 -12.125 1 96.06 85 GLY A O 1
ATOM 714 N N . GLU A 1 86 ? -5.137 -17.156 -13.672 1 95.94 86 GLU A N 1
ATOM 715 C CA . GLU A 1 86 ? -5.281 -18.469 -14.312 1 95.94 86 GLU A CA 1
ATOM 716 C C . GLU A 1 86 ? -3.975 -18.906 -14.961 1 95.94 86 GLU A C 1
ATOM 718 O O . GLU A 1 86 ? -3.271 -18.109 -15.57 1 95.94 86 GLU A O 1
ATOM 723 N N . ILE A 1 87 ? -3.684 -20.203 -14.789 1 96.19 87 ILE A N 1
ATOM 724 C CA . ILE A 1 87 ? -2.553 -20.797 -15.5 1 96.19 87 ILE A CA 1
ATOM 725 C C . ILE A 1 87 ? -3.037 -21.453 -16.781 1 96.19 87 ILE A C 1
ATOM 727 O O . ILE A 1 87 ? -3.891 -22.344 -16.75 1 96.19 87 ILE A O 1
ATOM 731 N N . ILE A 1 88 ? -2.551 -20.984 -17.844 1 93.38 88 ILE A N 1
ATOM 732 C CA . ILE A 1 88 ? -2.895 -21.562 -19.141 1 93.38 88 ILE A CA 1
ATOM 733 C C . ILE A 1 88 ? -1.739 -22.422 -19.641 1 93.38 88 ILE A C 1
ATOM 735 O O . ILE A 1 88 ? -0.65 -21.922 -19.906 1 93.38 88 ILE A O 1
ATOM 739 N N . ALA A 1 89 ? -2.109 -23.641 -19.844 1 93.5 89 ALA A N 1
ATOM 740 C CA . ALA A 1 89 ? -1.091 -24.609 -20.25 1 93.5 89 ALA A CA 1
ATOM 741 C C . ALA A 1 89 ? -0.382 -24.156 -21.516 1 93.5 89 ALA A C 1
ATOM 743 O O . ALA A 1 89 ? -1.03 -23.75 -22.484 1 93.5 89 ALA A O 1
ATOM 744 N N . GLY A 1 90 ? 0.933 -24.219 -21.422 1 92.69 90 GLY A N 1
ATOM 745 C CA . GLY A 1 90 ? 1.735 -23.922 -22.609 1 92.69 90 GLY A CA 1
ATOM 746 C C . GLY A 1 90 ? 1.959 -22.438 -22.828 1 92.69 90 GLY A C 1
ATOM 747 O O . GLY A 1 90 ? 2.59 -22.047 -23.812 1 92.69 90 GLY A O 1
ATOM 748 N N . GLN A 1 91 ? 1.39 -21.672 -22.031 1 93.5 91 GLN A N 1
ATOM 749 C CA . GLN A 1 91 ? 1.552 -20.219 -22.188 1 93.5 91 GLN A CA 1
ATOM 750 C C . GLN A 1 91 ? 2.408 -19.656 -21.062 1 93.5 91 GLN A C 1
ATOM 752 O O . GLN A 1 91 ? 2.242 -20.016 -19.906 1 93.5 91 GLN A O 1
ATOM 757 N N . GLU A 1 92 ? 3.279 -18.828 -21.5 1 94.12 92 GLU A N 1
ATOM 758 C CA . GLU A 1 92 ? 4.07 -18.125 -20.5 1 94.12 92 GLU A CA 1
ATOM 759 C C . GLU A 1 92 ? 3.271 -16.984 -19.859 1 94.12 92 GLU A C 1
ATOM 761 O O . GLU A 1 92 ? 2.477 -16.328 -20.547 1 94.12 92 GLU A O 1
ATOM 766 N N . GLY A 1 93 ? 3.459 -16.766 -18.656 1 94.25 93 GLY A N 1
ATOM 767 C CA . GLY A 1 93 ? 2.822 -15.633 -18 1 94.25 93 GLY A CA 1
ATOM 768 C C . GLY A 1 93 ? 3.482 -14.305 -18.312 1 94.25 93 GLY A C 1
ATOM 769 O O . GLY A 1 93 ? 4.578 -14.266 -18.875 1 94.25 93 GLY A O 1
ATOM 770 N N . PRO A 1 94 ? 2.855 -13.281 -17.969 1 96.19 94 PRO A N 1
ATOM 771 C CA . PRO A 1 94 ? 3.406 -11.945 -18.188 1 96.19 94 PRO A CA 1
ATOM 772 C C . PRO A 1 94 ? 4.504 -11.578 -17.188 1 96.19 94 PRO A C 1
ATOM 774 O O . PRO A 1 94 ? 4.668 -12.258 -16.172 1 96.19 94 PRO A O 1
ATOM 777 N N . VAL A 1 95 ? 5.285 -10.594 -17.562 1 98.31 95 VAL A N 1
ATOM 778 C CA . VAL A 1 95 ? 6.129 -9.891 -16.594 1 98.31 95 VAL A CA 1
ATOM 779 C C . VAL A 1 95 ? 5.391 -8.672 -16.062 1 98.31 95 VAL A C 1
ATOM 781 O O . VAL A 1 95 ? 4.926 -7.824 -16.828 1 98.31 95 VAL A O 1
ATOM 784 N N . TRP A 1 96 ? 5.199 -8.648 -14.797 1 98.5 96 TRP A N 1
ATOM 785 C CA . TRP A 1 96 ? 4.625 -7.48 -14.141 1 98.5 96 TRP A CA 1
ATOM 786 C C . TRP A 1 96 ? 5.707 -6.469 -13.781 1 98.5 96 TRP A C 1
ATOM 788 O O . TRP A 1 96 ? 6.816 -6.848 -13.398 1 98.5 96 TRP A O 1
ATOM 798 N N . THR A 1 97 ? 5.406 -5.172 -13.883 1 98.62 97 THR A N 1
ATOM 799 C CA . THR A 1 97 ? 6.363 -4.109 -13.594 1 98.62 97 THR A CA 1
ATOM 800 C C . THR A 1 97 ? 5.758 -3.078 -12.648 1 98.62 97 THR A C 1
ATOM 802 O O . THR A 1 97 ? 4.645 -3.26 -12.148 1 98.62 97 THR A O 1
ATOM 805 N N . LYS A 1 98 ? 6.578 -2.043 -12.414 1 98.5 98 LYS A N 1
ATOM 806 C CA . LYS A 1 98 ? 6.152 -0.982 -11.508 1 98.5 98 LYS A CA 1
ATOM 807 C C . LYS A 1 98 ? 4.691 -0.612 -11.742 1 98.5 98 LYS A C 1
ATOM 809 O O . LYS A 1 98 ? 4.262 -0.442 -12.883 1 98.5 98 LYS A O 1
ATOM 814 N N . GLY A 1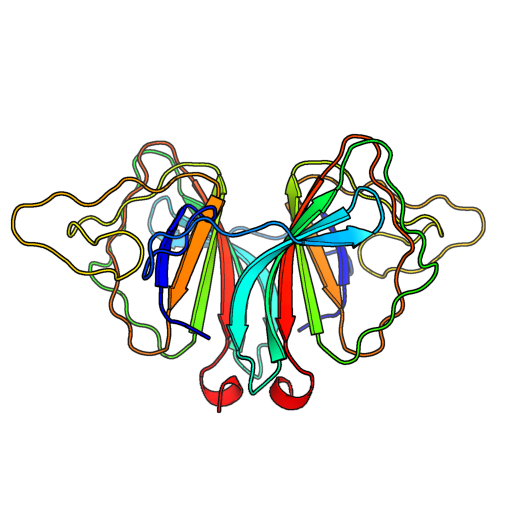 99 ? 3.93 -0.535 -10.641 1 98.44 99 GLY A N 1
ATOM 815 C CA . GLY A 1 99 ? 2.529 -0.152 -10.711 1 98.44 99 GLY A CA 1
ATOM 816 C C . GLY A 1 99 ? 1.585 -1.34 -10.719 1 98.44 99 GLY A C 1
ATOM 817 O O . GLY A 1 99 ? 0.372 -1.176 -10.578 1 98.44 99 GLY A O 1
ATOM 818 N N . SER A 1 100 ? 2.068 -2.527 -10.867 1 98.81 100 SER A N 1
ATOM 819 C CA . SER A 1 100 ? 1.219 -3.713 -10.82 1 98.81 100 SER A CA 1
ATOM 820 C C . SER A 1 100 ? 0.661 -3.936 -9.414 1 98.81 100 SER A C 1
ATOM 822 O O . SER A 1 100 ? 1.3 -3.58 -8.422 1 98.81 100 SER A O 1
ATOM 824 N N . TYR A 1 101 ? -0.511 -4.516 -9.367 1 98.88 101 TYR A N 1
ATOM 825 C CA . TYR A 1 101 ? -1.307 -4.613 -8.148 1 98.88 101 TYR A CA 1
ATOM 826 C C . TYR A 1 101 ? -1.928 -5.996 -8.008 1 98.88 101 TYR A C 1
ATOM 828 O O . TYR A 1 101 ? -2.408 -6.566 -8.992 1 98.88 101 TYR A O 1
ATOM 836 N N . ALA A 1 102 ? -1.865 -6.594 -6.82 1 98.88 102 ALA A N 1
ATOM 837 C CA . ALA A 1 102 ? -2.5 -7.871 -6.504 1 98.88 102 ALA A CA 1
ATOM 838 C C . ALA A 1 102 ? -3.266 -7.793 -5.188 1 98.88 102 ALA A C 1
ATOM 840 O O . ALA A 1 102 ? -2.9 -7.027 -4.293 1 98.88 102 ALA A O 1
ATOM 841 N N . TYR A 1 103 ? -4.301 -8.539 -5.051 1 98.75 103 TYR A N 1
ATOM 842 C CA . TYR A 1 103 ? -5.094 -8.742 -3.844 1 98.75 103 TYR A CA 1
ATOM 843 C C . TYR A 1 103 ? -5.5 -10.203 -3.701 1 98.75 103 TYR A C 1
ATOM 845 O O . TYR A 1 103 ? -6.367 -10.688 -4.43 1 98.75 103 TYR A O 1
ATOM 853 N N . ARG A 1 104 ? -4.906 -10.852 -2.727 1 98.62 104 ARG A N 1
ATOM 854 C CA . ARG A 1 104 ? -5.117 -12.281 -2.551 1 98.62 104 ARG A CA 1
ATOM 855 C C . ARG A 1 104 ? -5.926 -12.57 -1.291 1 98.62 104 ARG A C 1
ATOM 857 O O . ARG A 1 104 ? -5.5 -12.234 -0.184 1 98.62 104 ARG A O 1
ATOM 864 N N . LYS A 1 105 ? -7.055 -13.188 -1.493 1 98 105 LYS A N 1
ATOM 865 C CA . LYS A 1 105 ? -7.828 -13.664 -0.349 1 98 105 LYS A CA 1
ATOM 866 C C . LYS A 1 105 ? -7.215 -14.93 0.247 1 98 105 LYS A C 1
ATOM 868 O O . LYS A 1 105 ? -6.402 -15.594 -0.401 1 98 105 LYS A O 1
ATOM 873 N N . PRO A 1 106 ? -7.621 -15.117 1.57 1 98.06 106 PRO A N 1
ATOM 874 C CA . PRO A 1 106 ? -7.113 -16.359 2.162 1 98.06 106 PRO A CA 1
ATOM 875 C C . PRO A 1 106 ? -7.383 -17.578 1.291 1 98.06 106 PRO A C 1
ATOM 877 O O . PRO A 1 106 ? -8.469 -17.703 0.717 1 98.06 106 PRO A O 1
ATOM 880 N N . GLY A 1 107 ? -6.297 -18.422 1.162 1 97.69 107 GLY A N 1
ATOM 881 C CA . GLY A 1 107 ? -6.473 -19.672 0.437 1 97.69 107 GLY A CA 1
ATOM 882 C C . GLY A 1 107 ? -6.023 -19.594 -1.01 1 97.69 107 GLY A C 1
ATOM 883 O O . GLY A 1 107 ? -5.883 -20.609 -1.681 1 97.69 107 GLY A O 1
ATOM 884 N N . MET A 1 108 ? -5.75 -18.406 -1.534 1 97.62 108 MET A N 1
ATOM 885 C CA . MET A 1 108 ? -5.324 -18.281 -2.926 1 97.62 108 MET A CA 1
ATOM 886 C C . MET A 1 108 ? -3.922 -18.859 -3.117 1 97.62 108 MET A C 1
ATOM 888 O O . MET A 1 108 ? -2.971 -18.391 -2.486 1 97.62 108 MET A O 1
ATOM 892 N N . GLU A 1 109 ? -3.809 -19.797 -3.967 1 97.19 109 GLU A N 1
ATOM 893 C CA . GLU A 1 109 ? -2.496 -20.312 -4.34 1 97.19 109 GLU A CA 1
ATOM 894 C C . GLU A 1 109 ? -1.772 -19.344 -5.281 1 97.19 109 GLU A C 1
ATOM 896 O O . GLU A 1 109 ? -2.387 -18.766 -6.18 1 97.19 109 GLU A O 1
ATOM 901 N N . HIS A 1 110 ? -0.488 -19.219 -5.156 1 97.69 110 HIS A N 1
ATOM 902 C CA . HIS A 1 110 ? 0.292 -18.312 -5.996 1 97.69 110 HIS A CA 1
ATOM 903 C C . HIS A 1 110 ? 1.773 -18.672 -5.969 1 97.69 110 HIS A C 1
ATOM 905 O O . HIS A 1 110 ? 2.201 -19.484 -5.145 1 97.69 110 HIS A O 1
ATOM 911 N N . GLY A 1 111 ? 2.568 -18.188 -6.91 1 95.94 111 GLY A N 1
ATOM 912 C CA . GLY A 1 111 ? 3.994 -18.453 -6.996 1 95.94 111 GLY A CA 1
ATOM 913 C C . GLY A 1 111 ? 4.312 -19.844 -7.516 1 95.94 111 GLY A C 1
ATOM 914 O O . GLY A 1 111 ? 3.408 -20.594 -7.906 1 95.94 111 GLY A O 1
ATOM 915 N N . PRO A 1 112 ? 5.566 -20.109 -7.492 1 97.88 112 PRO A N 1
ATOM 916 C CA . PRO A 1 112 ? 6.73 -19.281 -7.164 1 97.88 112 PRO A CA 1
ATOM 917 C C . PRO A 1 112 ? 6.953 -18.156 -8.172 1 97.88 112 PRO A C 1
ATOM 919 O O . PRO A 1 112 ? 6.371 -18.172 -9.258 1 97.88 112 PRO A O 1
ATOM 922 N N . PHE A 1 113 ? 7.777 -17.188 -7.75 1 98.56 113 PHE A N 1
ATOM 923 C CA . PHE A 1 113 ? 8.016 -15.992 -8.555 1 98.56 113 PHE A CA 1
ATOM 924 C C . PHE A 1 113 ? 9.5 -15.82 -8.836 1 98.56 113 PHE A C 1
ATOM 926 O O . PHE A 1 113 ? 10.336 -16.5 -8.234 1 98.56 113 PHE A O 1
ATOM 933 N N . ARG A 1 114 ? 9.742 -14.914 -9.688 1 98.44 114 ARG A N 1
ATOM 934 C CA . ARG A 1 114 ? 11.109 -14.508 -10.016 1 98.44 114 ARG A CA 1
ATOM 935 C C . ARG A 1 114 ? 11.164 -13.031 -10.391 1 98.44 114 ARG A C 1
ATOM 937 O O . ARG A 1 114 ? 10.203 -12.484 -10.93 1 98.44 114 ARG A O 1
ATOM 944 N N . SER A 1 115 ? 12.25 -12.445 -10.062 1 98.88 115 SER A N 1
ATOM 945 C CA . SER A 1 115 ? 12.586 -11.117 -10.562 1 98.88 115 SER A CA 1
ATOM 946 C C . SER A 1 115 ? 13.93 -11.125 -11.289 1 98.88 115 SER A C 1
ATOM 948 O O . SER A 1 115 ? 14.914 -11.68 -10.781 1 98.88 115 SER A O 1
ATOM 950 N N . GLU A 1 116 ? 13.961 -10.562 -12.453 1 98.81 116 GLU A N 1
ATOM 951 C CA . GLU A 1 116 ? 15.188 -10.516 -13.234 1 98.81 116 GLU A CA 1
ATOM 952 C C . GLU A 1 116 ? 16.062 -9.32 -12.836 1 98.81 116 GLU A C 1
ATOM 954 O O . GLU A 1 116 ? 17.266 -9.453 -12.695 1 98.81 116 GLU A O 1
ATOM 959 N N . GLU A 1 117 ? 15.516 -8.188 -12.641 1 98.81 117 GLU A N 1
ATOM 960 C CA . GLU A 1 117 ? 16.281 -6.973 -12.391 1 98.81 117 GLU A CA 1
ATOM 961 C C . GLU A 1 117 ? 16.156 -6.527 -10.938 1 98.81 117 GLU A C 1
ATOM 963 O O . GLU A 1 117 ? 16.719 -5.504 -10.547 1 98.81 117 GLU A O 1
ATOM 968 N N . GLY A 1 118 ? 15.453 -7.254 -10.102 1 98.94 118 GLY A N 1
ATOM 969 C CA . GLY A 1 118 ? 15.109 -6.844 -8.75 1 98.94 118 GLY A CA 1
ATOM 970 C C . GLY A 1 118 ? 13.805 -6.078 -8.672 1 98.94 118 GLY A C 1
ATOM 971 O O . GLY A 1 118 ? 13.328 -5.543 -9.672 1 98.94 118 GLY A O 1
ATOM 972 N N . CYS A 1 119 ? 13.234 -6.09 -7.473 1 98.88 119 CYS A N 1
ATOM 973 C CA . CYS A 1 119 ? 12 -5.332 -7.301 1 98.88 119 CYS A CA 1
ATOM 974 C C . CYS A 1 119 ? 11.805 -4.938 -5.844 1 98.88 119 CYS A C 1
ATOM 976 O O . CYS A 1 119 ? 12.477 -5.461 -4.957 1 98.88 119 CYS A O 1
ATOM 978 N N . LEU A 1 120 ? 11.008 -3.941 -5.617 1 98.94 120 LEU A N 1
ATOM 979 C CA . LEU A 1 120 ? 10.5 -3.494 -4.32 1 98.94 120 LEU A CA 1
ATOM 980 C C . LEU A 1 120 ? 8.977 -3.541 -4.289 1 98.94 120 LEU A C 1
ATOM 982 O O . LEU A 1 120 ? 8.312 -3.053 -5.207 1 98.94 120 LEU A O 1
ATOM 986 N N . MET A 1 121 ? 8.453 -4.219 -3.271 1 98.94 121 MET A N 1
ATOM 987 C CA . MET A 1 121 ? 7.008 -4.371 -3.125 1 98.94 121 MET A CA 1
ATOM 988 C C . MET A 1 121 ? 6.531 -3.777 -1.805 1 98.94 121 MET A C 1
ATOM 990 O O . MET A 1 121 ? 7.203 -3.91 -0.78 1 98.94 121 MET A O 1
ATOM 994 N N . PHE A 1 122 ? 5.434 -3.053 -1.836 1 98.94 122 PHE A N 1
ATOM 995 C CA . PHE A 1 122 ? 4.672 -2.682 -0.648 1 98.94 122 PHE A CA 1
ATOM 996 C C . PHE A 1 122 ? 3.582 -3.705 -0.361 1 98.94 122 PHE A C 1
ATOM 998 O O . PHE A 1 122 ? 2.729 -3.965 -1.211 1 98.94 122 PHE A O 1
ATOM 1005 N N . ILE A 1 123 ? 3.59 -4.301 0.794 1 98.94 123 ILE A N 1
ATOM 1006 C CA . ILE A 1 123 ? 2.736 -5.445 1.097 1 98.94 123 ILE A CA 1
ATOM 1007 C C . ILE A 1 123 ? 1.911 -5.156 2.348 1 98.94 123 ILE A C 1
ATOM 1009 O O . ILE A 1 123 ? 2.457 -4.762 3.381 1 98.94 123 ILE A O 1
ATOM 1013 N N . VAL A 1 124 ? 0.641 -5.348 2.244 1 98.81 124 VAL A N 1
ATOM 1014 C CA . VAL A 1 124 ? -0.28 -5.27 3.375 1 98.81 124 VAL A CA 1
ATOM 1015 C C . VAL A 1 124 ? -0.861 -6.652 3.66 1 98.81 124 VAL A C 1
ATOM 1017 O O . VAL A 1 124 ? -1.386 -7.312 2.76 1 98.81 124 VAL A O 1
ATOM 1020 N N . THR A 1 125 ? -0.755 -7.121 4.883 1 98.31 125 THR A N 1
ATOM 1021 C CA . THR A 1 125 ? -1.362 -8.375 5.305 1 98.31 125 THR A CA 1
ATOM 1022 C C . THR A 1 125 ? -2.469 -8.125 6.324 1 98.31 125 THR A C 1
ATOM 1024 O O . THR A 1 125 ? -2.27 -7.402 7.301 1 98.31 125 THR A O 1
ATOM 1027 N N . ILE A 1 126 ? -3.576 -8.672 6.094 1 96.69 126 ILE A N 1
ATOM 1028 C CA . ILE A 1 126 ? -4.746 -8.508 6.949 1 96.69 126 ILE A CA 1
ATOM 1029 C C . ILE A 1 126 ? -5.254 -9.875 7.402 1 96.69 126 ILE A C 1
ATOM 1031 O O . ILE A 1 126 ? -5.715 -10.672 6.586 1 96.69 126 ILE A O 1
ATOM 1035 N N . PRO A 1 127 ? -5.242 -10.109 8.711 1 95.31 127 PRO A N 1
ATOM 1036 C CA . PRO A 1 127 ? -5.754 -11.391 9.195 1 95.31 127 PRO A CA 1
ATOM 1037 C C . PRO A 1 127 ? -7.191 -11.656 8.75 1 95.31 127 PRO A C 1
ATOM 1039 O O . PRO A 1 127 ? -8.016 -10.742 8.727 1 95.31 127 PRO A O 1
ATOM 1042 N N . ALA A 1 128 ? -7.453 -12.922 8.453 1 92.56 128 ALA A N 1
ATOM 1043 C CA . ALA A 1 128 ? -8.758 -13.312 7.93 1 92.56 128 ALA A CA 1
ATOM 1044 C C . ALA A 1 128 ? -9.875 -12.93 8.898 1 92.56 128 ALA A C 1
ATOM 1046 O O . ALA A 1 128 ? -10.984 -12.586 8.477 1 92.56 128 ALA A O 1
ATOM 1047 N N . GLU A 1 129 ? -9.602 -12.977 10.133 1 89.25 129 GLU A N 1
ATOM 1048 C CA . GLU A 1 129 ? -10.586 -12.68 11.172 1 89.25 129 GLU A CA 1
ATOM 1049 C C . GLU A 1 129 ? -11.055 -11.234 11.086 1 89.25 129 GLU A C 1
ATOM 1051 O O . GLU A 1 129 ? -12.156 -10.906 11.523 1 89.25 129 GLU A O 1
ATOM 1056 N N . MET A 1 130 ? -10.234 -10.406 10.531 1 85.56 130 MET A N 1
ATOM 1057 C CA . MET A 1 130 ? -10.57 -8.992 10.414 1 85.56 130 MET A CA 1
ATOM 1058 C C . MET A 1 130 ? -11.461 -8.742 9.203 1 85.56 130 MET A C 1
ATOM 1060 O O . MET A 1 130 ? -11.984 -7.637 9.039 1 85.56 130 MET A O 1
ATOM 1064 N N . MET A 1 131 ? -11.57 -9.758 8.375 1 82.38 131 MET A N 1
ATOM 1065 C CA . MET A 1 131 ? -12.336 -9.602 7.145 1 82.38 131 MET A CA 1
ATOM 1066 C C . MET A 1 131 ? -13.758 -10.148 7.316 1 82.38 131 MET A C 1
ATOM 1068 O O . MET A 1 131 ? -14.57 -10.07 6.398 1 82.38 131 MET A O 1
ATOM 1072 N N . LYS A 1 132 ? -14.055 -10.766 8.453 1 72.5 132 LYS A N 1
ATOM 1073 C CA . LYS A 1 132 ? -15.383 -11.32 8.727 1 72.5 132 LYS A CA 1
ATOM 1074 C C . LYS A 1 132 ? -16.344 -10.227 9.18 1 72.5 132 LYS A C 1
ATOM 1076 O O . LYS A 1 132 ? -15.961 -9.305 9.898 1 72.5 132 LYS A O 1
ATOM 1081 N N . MET B 1 1 ? -14.008 -6.816 -1.442 1 96.06 1 MET B N 1
ATOM 1082 C CA . MET B 1 1 ? -12.82 -6.66 -2.283 1 96.06 1 MET B CA 1
ATOM 1083 C C . MET B 1 1 ? -12.711 -7.805 -3.283 1 96.06 1 MET B C 1
ATOM 1085 O O . MET B 1 1 ? -12.977 -8.961 -2.941 1 96.06 1 MET B O 1
ATOM 1089 N N . GLU B 1 2 ? -12.352 -7.465 -4.477 1 96.94 2 GLU B N 1
ATOM 1090 C CA . GLU B 1 2 ? -12.164 -8.492 -5.496 1 96.94 2 GLU B CA 1
ATOM 1091 C C . GLU B 1 2 ? -10.766 -9.102 -5.406 1 96.94 2 GLU B C 1
ATOM 1093 O O . GLU B 1 2 ? -9.797 -8.406 -5.109 1 96.94 2 GLU B O 1
ATOM 1098 N N . GLN B 1 3 ? -10.742 -10.422 -5.59 1 97.81 3 GLN B N 1
ATOM 1099 C CA . GLN B 1 3 ? -9.453 -11.109 -5.645 1 97.81 3 GLN B CA 1
ATOM 1100 C C . GLN B 1 3 ? -8.797 -10.93 -7.008 1 97.81 3 GLN B C 1
ATOM 1102 O O . GLN B 1 3 ? -9.438 -11.117 -8.039 1 97.81 3 GLN B O 1
ATOM 1107 N N . PHE B 1 4 ? -7.484 -10.57 -6.984 1 97.5 4 PHE B N 1
ATOM 1108 C CA . PHE B 1 4 ? -6.676 -10.359 -8.18 1 97.5 4 PHE B CA 1
ATOM 1109 C C . PHE B 1 4 ? -5.273 -10.922 -7.992 1 97.5 4 PHE B C 1
ATOM 1111 O O . PHE B 1 4 ? -4.645 -10.703 -6.953 1 97.5 4 PHE B O 1
ATOM 1118 N N . GLU B 1 5 ? -4.793 -11.664 -9.055 1 98.19 5 GLU B N 1
ATOM 1119 C CA . GLU B 1 5 ? -3.34 -11.711 -9.195 1 98.19 5 GLU B CA 1
ATOM 1120 C C . GLU B 1 5 ? -2.807 -10.422 -9.812 1 98.19 5 GLU B C 1
ATOM 1122 O O . GLU B 1 5 ? -3.582 -9.562 -10.242 1 98.19 5 GLU B O 1
ATOM 1127 N N . PHE B 1 6 ? -1.408 -10.234 -9.797 1 98.62 6 PHE B N 1
ATOM 1128 C CA . PHE B 1 6 ? -0.786 -9.016 -10.289 1 98.62 6 PHE B CA 1
ATOM 1129 C C . PHE B 1 6 ? -1.322 -8.656 -11.672 1 98.62 6 PHE B C 1
ATOM 1131 O O . PHE B 1 6 ? -1.519 -9.531 -12.516 1 98.62 6 PHE B O 1
ATOM 1138 N N . HIS B 1 7 ? -1.569 -7.492 -11.852 1 98.5 7 HIS B N 1
ATOM 1139 C CA . HIS B 1 7 ? -1.966 -6.883 -13.109 1 98.5 7 HIS B CA 1
ATOM 1140 C C . HIS B 1 7 ? -1.625 -5.395 -13.141 1 98.5 7 HIS B C 1
ATOM 1142 O O . HI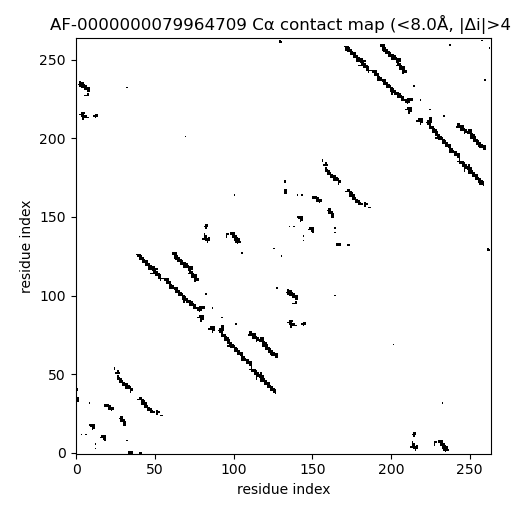S B 1 7 ? -1.537 -4.754 -12.086 1 98.5 7 HIS B O 1
ATOM 1148 N N . PRO B 1 8 ? -1.369 -4.836 -14.336 1 97.69 8 PRO B N 1
ATOM 1149 C CA . PRO B 1 8 ? -1.167 -3.385 -14.383 1 97.69 8 PRO B CA 1
ATOM 1150 C C . PRO B 1 8 ? -2.348 -2.605 -13.812 1 97.69 8 PRO B C 1
ATOM 1152 O O . PRO B 1 8 ? -3.502 -2.99 -14.008 1 97.69 8 PRO B O 1
ATOM 1155 N N . TYR B 1 9 ? -2.062 -1.487 -13.078 1 97.62 9 TYR B N 1
ATOM 1156 C CA . TYR B 1 9 ? -3.109 -0.817 -12.32 1 97.62 9 TYR B CA 1
ATOM 1157 C C . TYR B 1 9 ? -4.078 -0.092 -13.242 1 97.62 9 TYR B C 1
ATOM 1159 O O . TYR B 1 9 ? -5.191 0.254 -12.836 1 97.62 9 TYR B O 1
ATOM 1167 N N . GLN B 1 10 ? -3.701 0.151 -14.5 1 97.38 10 GLN B N 1
ATOM 1168 C CA . GLN B 1 10 ? -4.453 1.064 -15.352 1 97.38 10 GLN B CA 1
ATOM 1169 C C . GLN B 1 10 ? -5.754 0.424 -15.828 1 97.38 10 GLN B C 1
ATOM 1171 O O . GLN B 1 10 ? -6.723 1.125 -16.125 1 97.38 10 GLN B O 1
ATOM 1176 N N . LYS B 1 11 ? -5.738 -0.85 -15.93 1 96.31 11 LYS B N 1
ATOM 1177 C CA . LYS B 1 11 ? -6.891 -1.562 -16.469 1 96.31 11 LYS B CA 1
ATOM 1178 C C . LYS B 1 11 ? -7.445 -2.557 -15.453 1 96.31 11 LYS B C 1
ATOM 1180 O O . LYS B 1 11 ? -6.688 -3.242 -14.766 1 96.31 11 LYS B O 1
ATOM 1185 N N . HIS B 1 12 ? -8.758 -2.582 -15.344 1 97.12 12 HIS B N 1
ATOM 1186 C CA . HIS B 1 12 ? -9.375 -3.648 -14.562 1 97.12 12 HIS B CA 1
ATOM 1187 C C . HIS B 1 12 ? -9.195 -5.004 -15.25 1 97.12 12 HIS B C 1
ATOM 1189 O O . HIS B 1 12 ? -9.609 -5.184 -16.391 1 97.12 12 HIS B O 1
ATOM 1195 N N . PRO B 1 13 ? -8.656 -5.949 -14.57 1 94.25 13 PRO B N 1
ATOM 1196 C CA . PRO B 1 13 ? -8.25 -7.156 -15.297 1 94.25 13 PRO B CA 1
ATOM 1197 C C . PRO B 1 13 ? -9.438 -8.023 -15.711 1 94.25 13 PRO B C 1
ATOM 1199 O O . PRO B 1 13 ? -9.344 -8.781 -16.688 1 94.25 13 PRO B O 1
ATOM 1202 N N . SER B 1 14 ? -10.523 -7.957 -14.984 1 91.12 14 SER B N 1
ATOM 1203 C CA . SER B 1 14 ? -11.664 -8.812 -15.305 1 91.12 14 SER B CA 1
ATOM 1204 C C . SER B 1 14 ? -12.477 -8.242 -16.469 1 91.12 14 SER B C 1
ATOM 1206 O O . SER B 1 14 ? -12.977 -8.984 -17.312 1 91.12 14 SER B O 1
ATOM 1208 N N . THR B 1 15 ? -12.602 -6.988 -16.5 1 93.88 15 THR B N 1
ATOM 1209 C CA . THR B 1 15 ? -13.461 -6.371 -17.5 1 93.88 15 THR B CA 1
ATOM 1210 C C . THR B 1 15 ? -12.633 -5.84 -18.672 1 93.88 15 THR B C 1
ATOM 1212 O O . THR B 1 15 ? -13.164 -5.586 -19.75 1 93.88 15 THR B O 1
ATOM 1215 N N . GLY B 1 16 ? -11.383 -5.582 -18.438 1 93.69 16 GLY B N 1
ATOM 1216 C CA . GLY B 1 16 ? -10.523 -5.008 -19.453 1 93.69 16 GLY B CA 1
ATOM 1217 C C . GLY B 1 16 ? -10.688 -3.508 -19.594 1 93.69 16 GLY B C 1
ATOM 1218 O O . GLY B 1 16 ? -9.953 -2.865 -20.359 1 93.69 16 GLY B O 1
ATOM 1219 N N . GLU B 1 17 ? -11.562 -3.012 -18.875 1 96.44 17 GLU B N 1
ATOM 1220 C CA . GLU B 1 17 ? -11.836 -1.582 -18.984 1 96.44 17 GLU B CA 1
ATOM 1221 C C . GLU B 1 17 ? -10.742 -0.755 -18.312 1 96.44 17 GLU B C 1
ATOM 1223 O O . GLU B 1 17 ? -10.203 -1.144 -17.281 1 96.44 17 GLU B O 1
ATOM 1228 N N . GLN B 1 18 ? -10.492 0.425 -18.953 1 97.69 18 GLN B N 1
ATOM 1229 C CA . GLN B 1 18 ? -9.562 1.372 -18.344 1 97.69 18 GLN B CA 1
ATOM 1230 C C . GLN B 1 18 ? -10.148 1.97 -17.078 1 97.69 18 GLN B C 1
ATOM 1232 O O . GLN B 1 18 ? -11.289 2.434 -17.062 1 97.69 18 GLN B O 1
ATOM 1237 N N . ARG B 1 19 ? -9.367 1.894 -16.062 1 98.12 19 ARG B N 1
ATOM 1238 C CA . ARG B 1 19 ? -9.773 2.596 -14.852 1 98.12 19 ARG B CA 1
ATOM 1239 C C . ARG B 1 19 ? -9.711 4.105 -15.047 1 98.12 19 ARG B C 1
ATOM 1241 O O . ARG B 1 19 ? -8.805 4.613 -15.703 1 98.12 19 ARG B O 1
ATOM 1248 N N . GLN B 1 20 ? -10.648 4.742 -14.375 1 97.88 20 GLN B N 1
ATOM 1249 C CA . GLN B 1 20 ? -10.734 6.188 -14.555 1 97.88 20 GLN B CA 1
ATOM 1250 C C . GLN B 1 20 ? -10.266 6.93 -13.305 1 97.88 20 GLN B C 1
ATOM 1252 O O . GLN B 1 20 ? -10.57 6.52 -12.188 1 97.88 20 GLN B O 1
ATOM 1257 N N . TRP B 1 21 ? -9.477 7.941 -13.625 1 98.62 21 TRP B N 1
ATOM 1258 C CA . TRP B 1 21 ? -9.133 8.867 -12.555 1 98.62 21 TRP B CA 1
ATOM 1259 C C . TRP B 1 21 ? -10.305 9.797 -12.242 1 98.62 21 TRP B C 1
ATOM 1261 O O . TRP B 1 21 ? -10.898 10.383 -13.148 1 98.62 21 TRP B O 1
ATOM 1271 N N . ARG B 1 22 ? -10.688 9.883 -11.008 1 98.56 22 ARG B N 1
ATOM 1272 C CA . ARG B 1 22 ? -11.734 10.789 -10.555 1 98.56 22 ARG B CA 1
ATOM 1273 C C . ARG B 1 22 ? -11.141 11.992 -9.82 1 98.56 22 ARG B C 1
ATOM 1275 O O . ARG B 1 22 ? -10.391 11.828 -8.859 1 98.56 22 ARG B O 1
ATOM 1282 N N . GLN B 1 23 ? -11.516 13.102 -10.195 1 98.62 23 GLN B N 1
ATOM 1283 C CA . GLN B 1 23 ? -11.008 14.312 -9.547 1 98.62 23 GLN B CA 1
ATOM 1284 C C . GLN B 1 23 ? -11.602 14.484 -8.156 1 98.62 23 GLN B C 1
ATOM 1286 O O . GLN B 1 23 ? -12.82 14.406 -7.977 1 98.62 23 GLN B O 1
ATOM 1291 N N . LEU B 1 24 ? -10.781 14.75 -7.223 1 98.31 24 LEU B N 1
ATOM 1292 C CA . LEU B 1 24 ? -11.211 15.016 -5.855 1 98.31 24 LEU B CA 1
ATOM 1293 C C . LEU B 1 24 ? -11.211 16.516 -5.566 1 98.31 24 LEU B C 1
ATOM 1295 O O . LEU B 1 24 ? -12.164 17.031 -4.98 1 98.31 24 LEU B O 1
ATOM 1299 N N . GLU B 1 25 ? -10.156 17.203 -5.844 1 98.44 25 GLU B N 1
ATOM 1300 C CA . GLU B 1 25 ? -9.891 18.641 -5.832 1 98.44 25 GLU B CA 1
ATOM 1301 C C . GLU B 1 25 ? -9.102 19.078 -7.066 1 98.44 25 GLU B C 1
ATOM 1303 O O . GLU B 1 25 ? -8.547 18.234 -7.777 1 98.44 25 GLU B O 1
ATOM 1308 N N . PRO B 1 26 ? -9.086 20.375 -7.289 1 98.62 26 PRO B N 1
ATOM 1309 C CA . PRO B 1 26 ? -8.25 20.797 -8.414 1 98.62 26 PRO B CA 1
ATOM 1310 C C . PRO B 1 26 ? -6.82 20.266 -8.312 1 98.62 26 PRO B C 1
ATOM 1312 O O . PRO B 1 26 ? -6.129 20.547 -7.328 1 98.62 26 PRO B O 1
ATOM 1315 N N . GLY B 1 27 ? -6.379 19.438 -9.273 1 98.88 27 GLY B N 1
ATOM 1316 C CA . GLY B 1 27 ? -5.016 18.938 -9.328 1 98.88 27 GLY B CA 1
ATOM 1317 C C . GLY B 1 27 ? -4.824 17.641 -8.547 1 98.88 27 GLY B C 1
ATOM 1318 O O . GLY B 1 27 ? -3.709 17.141 -8.445 1 98.88 27 GLY B O 1
ATOM 1319 N N . ILE B 1 28 ? -5.883 17.219 -7.875 1 98.88 28 ILE B N 1
ATOM 1320 C CA . ILE B 1 28 ? -5.824 15.984 -7.098 1 98.88 28 ILE B CA 1
ATOM 1321 C C . ILE B 1 28 ? -6.84 14.984 -7.645 1 98.88 28 ILE B C 1
ATOM 1323 O O . ILE B 1 28 ? -8.039 15.266 -7.695 1 98.88 28 ILE B O 1
ATOM 1327 N N . ALA B 1 29 ? -6.379 13.82 -8.062 1 98.88 29 ALA B N 1
ATOM 1328 C CA . ALA B 1 29 ? -7.262 12.797 -8.625 1 98.88 29 ALA B CA 1
ATOM 1329 C C . ALA B 1 29 ? -6.992 11.438 -7.984 1 98.88 29 ALA B C 1
ATOM 1331 O O . ALA B 1 29 ? -5.891 11.18 -7.488 1 98.88 29 ALA B O 1
ATOM 1332 N N . GLN B 1 30 ? -8 10.625 -8.031 1 98.88 30 GLN B N 1
ATOM 1333 C CA . GLN B 1 30 ? -7.918 9.305 -7.418 1 98.88 30 GLN B CA 1
ATOM 1334 C C . GLN B 1 30 ? -8.367 8.219 -8.391 1 98.88 30 GLN B C 1
ATOM 1336 O O . GLN B 1 30 ? -9.32 8.406 -9.141 1 98.88 30 GLN B O 1
ATOM 1341 N N . LEU B 1 31 ? -7.66 7.137 -8.391 1 98.88 31 LEU B N 1
ATOM 1342 C CA . LEU B 1 31 ? -7.98 5.93 -9.148 1 98.88 31 LEU B CA 1
ATOM 1343 C C . LEU B 1 31 ? -8.266 4.766 -8.203 1 98.88 31 LEU B C 1
ATOM 1345 O O . LEU B 1 31 ? -7.457 4.453 -7.328 1 98.88 31 LEU B O 1
ATOM 1349 N N . THR B 1 32 ? -9.438 4.105 -8.336 1 98.69 32 THR B N 1
ATOM 1350 C CA . THR B 1 32 ? -9.805 2.969 -7.5 1 98.69 32 THR B CA 1
ATOM 1351 C C . THR B 1 32 ? -9.156 1.687 -8.016 1 98.69 32 THR B C 1
ATOM 1353 O O . THR B 1 32 ? -9.391 1.276 -9.148 1 98.69 32 THR B O 1
ATOM 1356 N N . LEU B 1 33 ? -8.344 1.089 -7.203 1 98.69 33 LEU B N 1
ATOM 1357 C CA . LEU B 1 33 ? -7.754 -0.201 -7.547 1 98.69 33 LEU B CA 1
ATOM 1358 C C . LEU B 1 33 ? -8.672 -1.346 -7.129 1 98.69 33 LEU B C 1
ATOM 1360 O O . LEU B 1 33 ? -8.766 -2.357 -7.824 1 98.69 33 LEU B O 1
ATOM 1364 N N . ASN B 1 34 ? -9.273 -1.261 -5.977 1 98.62 34 ASN B N 1
ATOM 1365 C CA . ASN B 1 34 ? -10.164 -2.242 -5.371 1 98.62 34 ASN B CA 1
ATOM 1366 C C . ASN B 1 34 ? -11.07 -1.604 -4.316 1 98.62 34 ASN B C 1
ATOM 1368 O O . ASN B 1 34 ? -10.656 -0.675 -3.621 1 98.62 34 ASN B O 1
ATOM 1372 N N . HIS B 1 35 ? -12.273 -2.07 -4.266 1 98 35 HIS B N 1
ATOM 1373 C CA . HIS B 1 35 ? -13.227 -1.455 -3.35 1 98 35 HIS B CA 1
ATOM 1374 C C . HIS B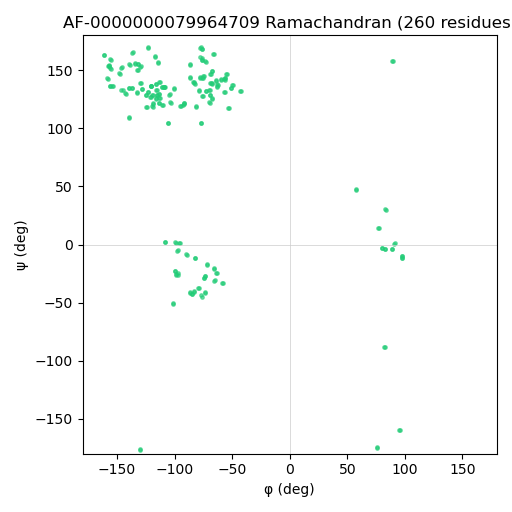 1 35 ? -14.344 -2.426 -2.986 1 98 35 HIS B C 1
ATOM 1376 O O . HIS B 1 35 ? -14.836 -3.162 -3.844 1 98 35 HIS B O 1
ATOM 1382 N N . ASP B 1 36 ? -14.695 -2.471 -1.736 1 96.81 36 ASP B N 1
ATOM 1383 C CA . ASP B 1 36 ? -15.867 -3.189 -1.241 1 96.81 36 ASP B CA 1
ATOM 1384 C C . ASP B 1 36 ? -16.984 -2.225 -0.873 1 96.81 36 ASP B C 1
ATOM 1386 O O . ASP B 1 36 ? -16.969 -1.608 0.195 1 96.81 36 ASP B O 1
ATOM 1390 N N . PRO B 1 37 ? -17.984 -2.113 -1.655 1 94.62 37 PRO B N 1
ATOM 1391 C CA . PRO B 1 37 ? -19.047 -1.135 -1.378 1 94.62 37 PRO B CA 1
ATOM 1392 C C . PRO B 1 37 ? -19.828 -1.461 -0.112 1 94.62 37 PRO B C 1
ATOM 1394 O O . PRO B 1 37 ? -20.484 -0.58 0.459 1 94.62 37 PRO B O 1
ATOM 1397 N N . GLN B 1 38 ? -19.828 -2.646 0.356 1 93.5 38 GLN B N 1
ATOM 1398 C CA . GLN B 1 38 ? -20.578 -3.033 1.547 1 93.5 38 GLN B CA 1
ATOM 1399 C C . GLN B 1 38 ? -19.891 -2.551 2.816 1 93.5 38 GLN B C 1
ATOM 1401 O O . GLN B 1 38 ? -20.531 -2.004 3.713 1 93.5 38 GLN B O 1
ATOM 1406 N N . THR B 1 39 ? -18.625 -2.705 2.93 1 92.94 39 THR B N 1
ATOM 1407 C CA . THR B 1 39 ? -17.906 -2.377 4.152 1 92.94 39 THR B CA 1
ATOM 1408 C C . THR B 1 39 ? -17.281 -0.988 4.059 1 92.94 39 THR B C 1
ATOM 1410 O O . THR B 1 39 ? -17.016 -0.348 5.078 1 92.94 39 THR B O 1
ATOM 1413 N N . GLY B 1 40 ? -17 -0.539 2.85 1 94.69 40 GLY B N 1
ATOM 1414 C CA . GLY B 1 40 ? -16.281 0.716 2.65 1 94.69 40 GLY B CA 1
ATOM 1415 C C . GLY B 1 40 ? -14.781 0.546 2.553 1 94.69 40 GLY B C 1
ATOM 1416 O O . GLY B 1 40 ? -14.055 1.522 2.373 1 94.69 40 GLY B O 1
ATOM 1417 N N . ARG B 1 41 ? -14.289 -0.68 2.631 1 96.94 41 ARG B N 1
ATOM 1418 C CA . ARG B 1 41 ? -12.867 -0.951 2.432 1 96.94 41 ARG B CA 1
ATOM 1419 C C . ARG B 1 41 ? -12.43 -0.583 1.018 1 96.94 41 ARG B C 1
ATOM 1421 O O . ARG B 1 41 ? -13.156 -0.834 0.054 1 96.94 41 ARG B O 1
ATOM 1428 N N . GLY B 1 42 ? -11.258 0.045 0.907 1 98 42 GLY B N 1
ATOM 1429 C CA . GLY B 1 42 ? -10.828 0.44 -0.426 1 98 42 GLY B CA 1
ATOM 1430 C C . GLY B 1 42 ? -9.328 0.627 -0.538 1 98 42 GLY B C 1
ATOM 1431 O O . GLY B 1 42 ? -8.648 0.843 0.466 1 98 42 GLY B O 1
ATOM 1432 N N . THR B 1 43 ? -8.812 0.465 -1.702 1 98.81 43 THR B N 1
ATOM 1433 C CA . THR B 1 43 ? -7.434 0.763 -2.082 1 98.81 43 THR B CA 1
ATOM 1434 C C . THR B 1 43 ? -7.395 1.646 -3.326 1 98.81 43 THR B C 1
ATOM 1436 O O . THR B 1 43 ? -8.062 1.359 -4.316 1 98.81 43 THR B O 1
ATOM 1439 N N . TYR B 1 44 ? -6.574 2.662 -3.234 1 98.88 44 TYR B N 1
ATOM 1440 C CA . TYR B 1 44 ? -6.59 3.695 -4.262 1 98.88 44 TYR B CA 1
ATOM 1441 C C . TYR B 1 44 ? -5.176 4.133 -4.617 1 98.88 44 TYR B C 1
ATOM 1443 O O . TYR B 1 44 ? -4.25 3.979 -3.816 1 98.88 44 TYR B O 1
ATOM 1451 N N . LEU B 1 45 ? -5.031 4.648 -5.871 1 98.94 45 LEU B N 1
ATOM 1452 C CA . LEU B 1 45 ? -3.941 5.566 -6.184 1 98.94 45 LEU B CA 1
ATOM 1453 C C . LEU B 1 45 ? -4.434 7.012 -6.184 1 98.94 45 LEU B C 1
ATOM 1455 O O . LEU B 1 45 ? -5.523 7.301 -6.676 1 98.94 45 LEU B O 1
ATOM 1459 N N . GLN B 1 46 ? -3.715 7.824 -5.578 1 98.94 46 GLN B N 1
ATOM 1460 C CA . GLN B 1 46 ? -3.996 9.258 -5.641 1 98.94 46 GLN B CA 1
ATOM 1461 C C . GLN B 1 46 ? -2.834 10.016 -6.27 1 98.94 46 GLN B C 1
ATOM 1463 O O . GLN B 1 46 ? -1.68 9.836 -5.875 1 98.94 46 GLN B O 1
ATOM 1468 N N . ARG B 1 47 ? -3.119 10.781 -7.199 1 98.94 47 ARG B N 1
ATOM 1469 C CA . ARG B 1 47 ? -2.123 11.555 -7.941 1 98.94 47 ARG B CA 1
ATOM 1470 C C . ARG B 1 47 ? -2.322 13.047 -7.734 1 98.94 47 ARG B C 1
ATOM 1472 O O . ARG B 1 47 ? -3.449 13.547 -7.801 1 98.94 47 ARG B O 1
ATOM 1479 N N . TRP B 1 48 ? -1.277 13.711 -7.469 1 98.94 48 TRP B N 1
ATOM 1480 C CA . TRP B 1 48 ? -1.252 15.164 -7.383 1 98.94 48 TRP B CA 1
ATOM 1481 C C . TRP B 1 48 ? -0.46 15.766 -8.539 1 98.94 48 TRP B C 1
ATOM 1483 O O . TRP B 1 48 ? 0.646 15.312 -8.844 1 98.94 48 TRP B O 1
ATOM 1493 N N . ASP B 1 49 ? -1.004 16.797 -9.133 1 98.88 49 ASP B N 1
ATOM 1494 C CA . ASP B 1 49 ? -0.246 17.594 -10.102 1 98.88 49 ASP B CA 1
ATOM 1495 C C . ASP B 1 49 ? 0.812 18.453 -9.406 1 98.88 49 ASP B C 1
ATOM 1497 O O . ASP B 1 49 ? 0.702 18.734 -8.211 1 98.88 49 ASP B O 1
ATOM 1501 N N . PRO B 1 50 ? 1.881 18.844 -10.188 1 98.88 50 PRO B N 1
ATOM 1502 C CA . PRO B 1 50 ? 2.818 19.812 -9.617 1 98.88 50 PRO B CA 1
ATOM 1503 C C . PRO B 1 50 ? 2.129 21.078 -9.133 1 98.88 50 PRO B C 1
ATOM 1505 O O . PRO B 1 50 ? 1.125 21.5 -9.711 1 98.88 50 PRO B O 1
ATOM 1508 N N . LYS B 1 51 ? 2.674 21.656 -8.07 1 98.75 51 LYS B N 1
ATOM 1509 C CA . LYS B 1 51 ? 2.217 22.922 -7.5 1 98.75 51 LYS B CA 1
ATOM 1510 C C . LYS B 1 51 ? 0.747 22.844 -7.102 1 98.75 51 LYS B C 1
ATOM 1512 O O . LYS B 1 51 ? -0.039 23.734 -7.426 1 98.75 51 LYS B O 1
ATOM 1517 N N . THR B 1 52 ? 0.392 21.812 -6.441 1 98.81 52 THR B N 1
ATOM 1518 C CA . THR B 1 52 ? -0.979 21.578 -6.004 1 98.81 52 THR B CA 1
ATOM 1519 C C . THR B 1 52 ? -1.063 21.562 -4.48 1 98.81 52 THR B C 1
ATOM 1521 O O . THR B 1 52 ? -0.177 21.031 -3.809 1 98.81 52 THR B O 1
ATOM 1524 N N . GLU B 1 53 ? -2.047 22.156 -3.955 1 98.44 53 GLU B N 1
ATOM 1525 C CA . GLU B 1 53 ? -2.324 22.125 -2.521 1 98.44 53 GLU B CA 1
ATOM 1526 C C . GLU B 1 53 ? -3.803 21.859 -2.252 1 98.44 53 GLU B C 1
ATOM 1528 O O . GLU B 1 53 ? -4.652 22.141 -3.096 1 98.44 53 GLU B O 1
ATOM 1533 N N . ASN B 1 54 ? -4.098 21.328 -1.096 1 98.44 54 ASN B N 1
ATOM 1534 C CA . ASN B 1 54 ? -5.484 21.094 -0.697 1 98.44 54 ASN B CA 1
ATOM 1535 C C . ASN B 1 54 ? -6.242 22.422 -0.56 1 98.44 54 ASN B C 1
ATOM 1537 O O . ASN B 1 54 ? -5.703 23.406 -0.053 1 98.44 54 ASN B O 1
ATOM 1541 N N . GLN B 1 55 ? -7.492 22.328 -1.008 1 97.38 55 GLN B N 1
ATOM 1542 C CA . GLN B 1 55 ? -8.422 23.391 -0.643 1 97.38 55 GLN B CA 1
ATOM 1543 C C . GLN B 1 55 ? -9.016 23.141 0.743 1 97.38 55 GLN B C 1
ATOM 1545 O O . GLN B 1 55 ? -9.195 24.078 1.521 1 97.38 55 GLN B O 1
ATOM 1550 N N . ILE B 1 56 ? -9.336 21.906 1.004 1 94.88 56 ILE B N 1
ATOM 1551 C CA . ILE B 1 56 ? -9.773 21.531 2.34 1 94.88 56 ILE B CA 1
ATOM 1552 C C . ILE B 1 56 ? -8.656 21.766 3.346 1 94.88 56 ILE B C 1
ATOM 1554 O O . ILE B 1 56 ? -7.508 21.375 3.117 1 94.88 56 ILE B O 1
ATOM 1558 N N . GLN B 1 57 ? -9 22.328 4.434 1 93.81 57 GLN B N 1
ATOM 1559 C CA . GLN B 1 57 ? -7.957 22.828 5.324 1 93.81 57 GLN B CA 1
ATOM 1560 C C . GLN B 1 57 ? -7.645 21.828 6.434 1 93.81 57 GLN B C 1
ATOM 1562 O O . GLN B 1 57 ? -6.609 21.922 7.09 1 93.81 57 GLN B O 1
ATOM 1567 N N . ASN B 1 58 ? -8.516 21.016 6.758 1 93.19 58 ASN B N 1
ATOM 1568 C CA . ASN B 1 58 ? -8.297 19.984 7.777 1 93.19 58 ASN B CA 1
ATOM 1569 C C . ASN B 1 58 ? -9.07 18.703 7.461 1 93.19 58 ASN B C 1
ATOM 1571 O O . ASN B 1 58 ? -10.258 18.766 7.148 1 93.19 58 ASN B O 1
ATOM 1575 N N . PHE B 1 59 ? -8.344 17.641 7.59 1 95.81 59 PHE B N 1
ATOM 1576 C CA . PHE B 1 59 ? -8.961 16.344 7.328 1 95.81 59 PHE B CA 1
ATOM 1577 C C . PHE B 1 59 ? -9.062 15.523 8.609 1 95.81 59 PHE B C 1
ATOM 1579 O O . PHE B 1 59 ? -8.148 15.531 9.43 1 95.81 59 PHE B O 1
ATOM 1586 N N . VAL B 1 60 ? -10.141 14.867 8.75 1 97.31 60 VAL B N 1
ATOM 1587 C CA . VAL B 1 60 ? -10.352 13.82 9.742 1 97.31 60 VAL B CA 1
ATOM 1588 C C . VAL B 1 60 ? -11.211 12.711 9.141 1 97.31 60 VAL B C 1
ATOM 1590 O O . VAL B 1 60 ? -12.211 12.977 8.484 1 97.31 60 VAL B O 1
ATOM 1593 N N . HIS B 1 61 ? -10.75 11.461 9.289 1 97.31 61 HIS B N 1
ATOM 1594 C CA . HIS B 1 61 ? -11.508 10.328 8.773 1 97.31 61 HIS B CA 1
ATOM 1595 C C . HIS B 1 61 ? -12 9.43 9.898 1 97.31 61 HIS B C 1
ATOM 1597 O O . HIS B 1 61 ? -11.398 9.391 10.977 1 97.31 61 HIS B O 1
ATOM 1603 N N . GLU B 1 62 ? -13.055 8.711 9.578 1 96.75 62 GLU B N 1
ATOM 1604 C CA . GLU B 1 62 ? -13.578 7.727 10.523 1 96.75 62 GLU B CA 1
ATOM 1605 C C . GLU B 1 62 ? -13.023 6.336 10.219 1 96.75 62 GLU B C 1
ATOM 1607 O O . GLU B 1 62 ? -13.445 5.352 10.828 1 96.75 62 GLU B O 1
ATOM 1612 N N . TYR B 1 63 ? -12.242 6.195 9.305 1 97.56 63 TYR B N 1
ATOM 1613 C CA . TYR B 1 63 ? -11.586 4.953 8.922 1 97.56 63 TYR B CA 1
ATOM 1614 C C . TYR B 1 63 ? -10.07 5.066 9.086 1 97.56 63 TYR B C 1
ATOM 1616 O O . TYR B 1 63 ? -9.539 6.164 9.25 1 97.56 63 TYR B O 1
ATOM 1624 N N . VAL B 1 64 ? -9.43 3.973 9.133 1 97.81 64 VAL B N 1
ATOM 1625 C CA . VAL B 1 64 ? -7.973 3.951 9.055 1 97.81 64 VAL B CA 1
ATOM 1626 C C . VAL B 1 64 ? -7.52 4.34 7.648 1 97.81 64 VAL B C 1
ATOM 1628 O O . VAL B 1 64 ? -8.086 3.879 6.656 1 97.81 64 VAL B O 1
ATOM 1631 N N . GLU B 1 65 ? -6.621 5.176 7.566 1 98.75 65 GLU B N 1
ATOM 1632 C CA . GLU B 1 65 ? -5.973 5.547 6.312 1 98.75 65 GLU B CA 1
ATOM 1633 C C . GLU B 1 65 ? -4.48 5.242 6.352 1 98.75 65 GLU B C 1
ATOM 1635 O O . GLU B 1 65 ? -3.752 5.773 7.191 1 98.75 65 GLU B O 1
ATOM 1640 N N . GLU B 1 66 ? -4.012 4.391 5.492 1 98.88 66 GLU B N 1
ATOM 1641 C CA . GLU B 1 66 ? -2.607 4.027 5.336 1 98.88 66 GLU B CA 1
ATOM 1642 C C . GLU B 1 66 ? -2.074 4.457 3.973 1 98.88 66 GLU B C 1
ATOM 1644 O O . GLU B 1 66 ? -2.703 4.199 2.943 1 98.88 66 GLU B O 1
ATOM 1649 N N . ILE B 1 67 ? -0.911 5.188 3.963 1 98.94 67 ILE B N 1
ATOM 1650 C CA . ILE B 1 67 ? -0.453 5.797 2.719 1 98.94 67 ILE B CA 1
ATOM 1651 C C . ILE B 1 67 ? 1.032 5.504 2.518 1 98.94 67 ILE B C 1
ATOM 1653 O O . ILE B 1 67 ? 1.825 5.621 3.455 1 98.94 67 ILE B O 1
ATOM 1657 N N . PHE B 1 68 ? 1.379 5.062 1.395 1 98.94 68 PHE B N 1
ATOM 1658 C CA . PHE B 1 68 ? 2.758 4.949 0.934 1 98.94 68 PHE B CA 1
ATOM 1659 C C . PHE B 1 68 ? 3.02 5.898 -0.23 1 98.94 68 PHE B C 1
ATOM 1661 O O . PHE B 1 68 ? 2.309 5.863 -1.237 1 98.94 68 PHE B O 1
ATOM 1668 N N . LEU B 1 69 ? 3.996 6.812 -0.083 1 98.94 69 LEU B N 1
ATOM 1669 C CA . LEU B 1 69 ? 4.363 7.73 -1.155 1 98.94 69 LEU B CA 1
ATOM 1670 C C . LEU B 1 69 ? 5.203 7.023 -2.213 1 98.94 69 LEU B C 1
ATOM 1672 O O . LEU B 1 69 ? 6.398 6.789 -2.008 1 98.94 69 LEU B O 1
ATOM 1676 N N . VAL B 1 70 ? 4.602 6.73 -3.332 1 98.81 70 VAL B N 1
ATOM 1677 C CA . VAL B 1 70 ? 5.215 5.938 -4.391 1 98.81 70 VAL B CA 1
ATOM 1678 C C . VAL B 1 70 ? 6.273 6.77 -5.113 1 98.81 70 VAL B C 1
ATOM 1680 O O . VAL B 1 70 ? 7.328 6.25 -5.488 1 98.81 70 VAL B O 1
ATOM 1683 N N . ASP B 1 71 ? 5.961 7.988 -5.348 1 98.56 71 ASP B N 1
ATOM 1684 C CA . ASP B 1 71 ? 6.828 8.914 -6.066 1 98.56 71 ASP B CA 1
ATOM 1685 C C . ASP B 1 71 ? 6.484 10.367 -5.727 1 98.56 71 ASP B C 1
ATOM 1687 O O . ASP B 1 71 ? 5.371 10.656 -5.281 1 98.56 71 ASP B O 1
ATOM 1691 N N . GLY B 1 72 ? 7.496 11.242 -5.863 1 98.75 72 GLY B N 1
ATOM 1692 C CA . GLY B 1 72 ? 7.258 12.672 -5.762 1 98.75 72 GLY B CA 1
ATOM 1693 C C . GLY B 1 72 ? 7.523 13.227 -4.375 1 98.75 72 GLY B C 1
ATOM 1694 O O . GLY B 1 72 ? 8.391 12.727 -3.656 1 98.75 72 GLY B O 1
ATOM 1695 N N . ASP B 1 73 ? 6.926 14.406 -4.102 1 98.88 73 ASP B N 1
ATOM 1696 C CA . ASP B 1 73 ? 7.129 15.117 -2.844 1 98.88 73 ASP B CA 1
ATOM 1697 C C . ASP B 1 73 ? 5.793 15.516 -2.215 1 98.88 73 ASP B C 1
ATOM 1699 O O . ASP B 1 73 ? 4.785 15.633 -2.912 1 98.88 73 ASP B O 1
ATOM 1703 N N . PHE B 1 74 ? 5.785 15.633 -0.975 1 98.69 74 PHE B N 1
ATOM 1704 C CA . PHE B 1 74 ? 4.582 15.906 -0.194 1 98.69 74 PHE B CA 1
ATOM 1705 C C . PHE B 1 74 ? 4.93 16.609 1.114 1 98.69 74 PHE B C 1
ATOM 1707 O O . PHE B 1 74 ? 5.926 16.266 1.759 1 98.69 74 PHE B O 1
ATOM 1714 N N . ARG B 1 75 ? 4.191 17.625 1.484 1 98 75 ARG B N 1
ATOM 1715 C CA . ARG B 1 75 ? 4.469 18.281 2.762 1 98 75 ARG B CA 1
ATOM 1716 C C . ARG B 1 75 ? 3.184 18.766 3.418 1 98 75 ARG B C 1
ATOM 1718 O O . ARG B 1 75 ? 2.199 19.062 2.73 1 98 75 ARG B O 1
ATOM 1725 N N . ASP B 1 76 ? 3.193 18.844 4.703 1 97.94 76 ASP B N 1
ATOM 1726 C CA . ASP B 1 76 ? 2.115 19.422 5.492 1 97.94 76 ASP B CA 1
ATOM 1727 C C . ASP B 1 76 ? 2.244 20.953 5.559 1 97.94 76 ASP B C 1
ATOM 1729 O O . ASP B 1 76 ? 3.346 21.469 5.723 1 97.94 76 ASP B O 1
ATOM 1733 N N . LEU B 1 77 ? 1.192 21.625 5.453 1 96.69 77 LEU B N 1
ATOM 1734 C CA . LEU B 1 77 ? 1.245 23.078 5.363 1 96.69 77 LEU B CA 1
ATOM 1735 C C . LEU B 1 77 ? 1.176 23.719 6.75 1 96.69 77 LEU B C 1
ATOM 1737 O O . LEU B 1 77 ? 1.426 24.906 6.906 1 96.69 77 LEU B O 1
ATOM 1741 N N . LYS B 1 78 ? 0.909 22.891 7.734 1 96.19 78 LYS B N 1
ATOM 1742 C CA . LYS B 1 78 ? 0.858 23.406 9.102 1 96.19 78 LYS B CA 1
ATOM 1743 C C . LYS B 1 78 ? 2.166 23.141 9.844 1 96.19 78 LYS B C 1
ATOM 1745 O O . LYS B 1 78 ? 2.287 23.438 11.031 1 96.19 78 LYS B O 1
ATOM 1750 N N . GLY B 1 79 ? 3.092 22.547 9.141 1 95.81 79 GLY B N 1
ATOM 1751 C CA . GLY B 1 79 ? 4.391 22.281 9.734 1 95.81 79 GLY B CA 1
ATOM 1752 C C . GLY B 1 79 ? 4.41 21 10.562 1 95.81 79 GLY B C 1
ATOM 1753 O O . GLY B 1 79 ? 5.09 20.938 11.594 1 95.81 79 GLY B O 1
ATOM 1754 N N . ARG B 1 80 ? 3.664 20.062 10.281 1 96.44 80 ARG B N 1
ATOM 1755 C CA . ARG B 1 80 ? 3.588 18.797 11 1 96.44 80 ARG B CA 1
ATOM 1756 C C . ARG B 1 80 ? 4.863 17.984 10.812 1 96.44 80 ARG B C 1
ATOM 1758 O O . ARG B 1 80 ? 5.367 17.859 9.695 1 96.44 80 ARG B O 1
ATOM 1765 N N . GLN B 1 81 ? 5.301 17.375 11.891 1 96.19 81 GLN B N 1
ATOM 1766 C CA . GLN B 1 81 ? 6.578 16.672 11.898 1 96.19 81 GLN B CA 1
ATOM 1767 C C . GLN B 1 81 ? 6.418 15.242 11.406 1 96.19 81 GLN B C 1
ATOM 1769 O O . GLN B 1 81 ? 5.355 14.641 11.562 1 96.19 81 GLN B O 1
ATOM 1774 N N . SER B 1 82 ? 7.551 14.711 10.883 1 97.12 82 SER B N 1
ATOM 1775 C CA . SER B 1 82 ? 7.582 13.305 10.5 1 97.12 82 SER B CA 1
ATOM 1776 C C . SER B 1 82 ? 7.293 12.398 11.688 1 97.12 82 SER B C 1
ATOM 1778 O O . SER B 1 82 ? 7.777 12.641 12.797 1 97.12 82 SER B O 1
ATOM 1780 N N . GLY B 1 83 ? 6.609 11.391 11.406 1 96.69 83 GLY B N 1
ATOM 1781 C CA . GLY B 1 83 ? 6.371 10.406 12.453 1 96.69 83 GLY B CA 1
ATOM 1782 C C . GLY B 1 83 ? 5.234 10.781 13.383 1 96.69 83 GLY B C 1
ATOM 1783 O O . GLY B 1 83 ? 4.062 10.586 13.047 1 96.69 83 GLY B O 1
ATOM 1784 N N . SER B 1 84 ? 5.547 11.523 14.43 1 94.81 84 SER B N 1
ATOM 1785 C CA . SER B 1 84 ? 4.566 11.852 15.461 1 94.81 84 SER B CA 1
ATOM 1786 C C . SER B 1 84 ? 3.457 12.734 14.906 1 94.81 84 SER B C 1
ATOM 1788 O O . SER B 1 84 ? 2.324 12.703 15.391 1 94.81 84 SER B O 1
ATOM 1790 N N . GLY B 1 85 ? 3.791 13.508 13.984 1 96.19 85 GLY B N 1
ATOM 1791 C CA . GLY B 1 85 ? 2.84 14.461 13.43 1 96.19 85 GLY B CA 1
ATOM 1792 C C . GLY B 1 85 ? 2.633 15.68 14.32 1 96.19 85 GLY B C 1
ATOM 1793 O O . GLY B 1 85 ? 1.663 16.422 14.148 1 96.19 85 GLY B O 1
ATOM 1794 N N . GLU B 1 86 ? 3.502 15.812 15.234 1 96 86 GLU B N 1
ATOM 1795 C CA . GLU B 1 86 ? 3.398 16.984 16.094 1 96 86 GLU B CA 1
ATOM 1796 C C . GLU B 1 86 ? 3.682 18.266 15.328 1 96 86 GLU B C 1
ATOM 1798 O O . GLU B 1 86 ? 4.59 18.312 14.492 1 96 86 GLU B O 1
ATOM 1803 N N . ILE B 1 87 ? 2.871 19.281 15.609 1 96.31 87 ILE B N 1
ATOM 1804 C CA . ILE B 1 87 ? 3.143 20.609 15.07 1 96.31 87 ILE B CA 1
ATOM 1805 C C . ILE B 1 87 ? 3.939 21.422 16.078 1 96.31 87 ILE B C 1
ATOM 1807 O O . ILE B 1 87 ? 3.492 21.625 17.203 1 96.31 87 ILE B O 1
ATOM 1811 N N . ILE B 1 88 ? 5.074 21.812 15.688 1 93.56 88 ILE B N 1
ATOM 1812 C CA . ILE B 1 88 ? 5.91 22.641 16.547 1 93.56 88 ILE B CA 1
ATOM 1813 C C . ILE B 1 88 ? 5.871 24.094 16.062 1 93.56 88 ILE B C 1
ATOM 1815 O O . ILE B 1 88 ? 6.332 24.391 14.953 1 93.56 88 ILE B O 1
ATOM 1819 N N . ALA B 1 89 ? 5.465 24.875 16.984 1 93.69 89 ALA B N 1
ATOM 1820 C CA . ALA B 1 89 ? 5.301 26.281 16.641 1 93.69 89 ALA B CA 1
ATOM 1821 C C . ALA B 1 89 ? 6.605 26.875 16.109 1 93.69 89 ALA B C 1
ATOM 1823 O O . ALA B 1 89 ? 7.664 26.688 16.719 1 93.69 89 ALA B O 1
ATOM 1824 N N . GLY B 1 90 ? 6.441 27.562 14.977 1 92.81 90 GLY B N 1
ATOM 1825 C CA . GLY B 1 90 ? 7.574 28.281 14.422 1 92.81 90 GLY B CA 1
ATOM 1826 C C . GLY B 1 90 ? 8.5 27.406 13.602 1 92.81 90 GLY B C 1
ATOM 1827 O O . GLY B 1 90 ? 9.523 27.859 13.094 1 92.81 90 GLY B O 1
ATOM 1828 N N . GLN B 1 91 ? 8.219 26.188 13.562 1 93.62 91 GLN B N 1
ATOM 1829 C CA . GLN B 1 91 ? 9.062 25.281 12.797 1 93.62 91 GLN B CA 1
ATOM 1830 C C . GLN B 1 91 ? 8.344 24.797 11.547 1 93.62 91 GLN B C 1
ATOM 1832 O O . GLN B 1 91 ? 7.156 24.453 11.594 1 93.62 91 GLN B O 1
ATOM 1837 N N . GLU B 1 92 ? 9.094 24.828 10.531 1 94.25 92 GLU B N 1
ATOM 1838 C CA . GLU B 1 92 ? 8.547 24.266 9.297 1 94.25 92 GLU B CA 1
ATOM 1839 C C . GLU B 1 92 ? 8.602 22.734 9.312 1 94.25 92 GLU B C 1
ATOM 1841 O O . GLU B 1 92 ? 9.555 22.156 9.836 1 94.25 92 GLU B O 1
ATOM 1846 N N . GLY B 1 93 ? 7.656 22.141 8.789 1 94.44 93 GLY B N 1
ATOM 1847 C CA . GLY B 1 93 ? 7.668 20.688 8.664 1 94.44 93 GLY B CA 1
ATOM 1848 C C . GLY B 1 93 ? 8.578 20.188 7.555 1 94.44 93 GLY B C 1
ATOM 1849 O O . GLY B 1 93 ? 9.047 20.984 6.73 1 94.44 93 GLY B O 1
ATOM 1850 N N . PRO B 1 94 ? 8.812 18.984 7.531 1 96.25 94 PRO B N 1
ATOM 1851 C CA . PRO B 1 94 ? 9.664 18.391 6.492 1 96.25 94 PRO B CA 1
ATOM 1852 C C . PRO B 1 94 ? 8.938 18.219 5.16 1 96.25 94 PRO B C 1
ATOM 1854 O O . PRO B 1 94 ? 7.711 18.344 5.102 1 96.25 94 PRO B O 1
ATOM 1857 N N . VAL B 1 95 ? 9.719 18.062 4.121 1 98.31 95 VAL B N 1
ATOM 1858 C CA . VAL B 1 95 ? 9.211 17.531 2.861 1 98.31 95 VAL B CA 1
ATOM 1859 C C . VAL B 1 95 ? 9.391 16.016 2.82 1 98.31 95 VAL B C 1
ATOM 1861 O O . VAL B 1 95 ? 10.5 15.516 3.006 1 98.31 95 VAL B O 1
ATOM 1864 N N . TRP B 1 96 ? 8.32 15.336 2.684 1 98.5 96 TRP B N 1
ATOM 1865 C CA . TRP B 1 96 ? 8.375 13.891 2.498 1 98.5 96 TRP B CA 1
ATOM 1866 C C . TRP B 1 96 ? 8.531 13.531 1.024 1 98.5 96 TRP B C 1
ATOM 1868 O O . TRP B 1 96 ? 7.957 14.195 0.155 1 98.5 96 TRP B O 1
ATOM 1878 N N . THR B 1 97 ? 9.289 12.469 0.723 1 98.69 97 THR B N 1
ATOM 1879 C CA . THR B 1 97 ? 9.531 12.039 -0.649 1 98.69 97 THR B CA 1
ATOM 1880 C C . THR B 1 97 ? 9.258 10.547 -0.807 1 98.69 97 THR B C 1
ATOM 1882 O O . THR B 1 97 ? 8.789 9.898 0.127 1 98.69 97 THR B O 1
ATOM 1885 N N . LYS B 1 98 ? 9.555 10.094 -2.035 1 98.5 98 LYS B N 1
ATOM 1886 C CA . LYS B 1 98 ? 9.32 8.688 -2.352 1 98.5 98 LYS B CA 1
ATOM 1887 C C . LYS B 1 98 ? 9.773 7.789 -1.205 1 98.5 98 LYS B C 1
ATOM 1889 O O . LYS B 1 98 ? 10.859 7.965 -0.661 1 98.5 98 LYS B O 1
ATOM 1894 N N . GLY B 1 99 ? 8.898 6.848 -0.828 1 98.44 99 GLY B N 1
ATOM 1895 C CA . GLY B 1 99 ? 9.203 5.895 0.225 1 98.44 99 GLY B CA 1
ATOM 1896 C C . GLY B 1 99 ? 8.648 6.293 1.577 1 98.44 99 GLY B C 1
ATOM 1897 O O . GLY B 1 99 ? 8.656 5.5 2.52 1 98.44 99 GLY B O 1
ATOM 1898 N N . SER B 1 100 ? 8.156 7.473 1.73 1 98.81 100 SER B N 1
ATOM 1899 C CA . SER B 1 100 ? 7.551 7.895 2.988 1 98.81 100 SER B CA 1
ATOM 1900 C C . SER B 1 100 ? 6.254 7.141 3.258 1 98.81 100 SER B C 1
ATOM 1902 O O . SER B 1 100 ? 5.547 6.758 2.324 1 98.81 100 SER B O 1
ATOM 1904 N N . TYR B 1 101 ? 5.965 6.945 4.516 1 98.88 101 TYR B N 1
ATOM 1905 C CA . TYR B 1 101 ? 4.902 6.059 4.973 1 98.88 101 TYR B CA 1
ATOM 1906 C C . TYR B 1 101 ? 4.113 6.695 6.109 1 98.88 101 TYR B C 1
ATOM 1908 O O . TYR B 1 101 ? 4.691 7.316 7.004 1 98.88 101 TYR B O 1
ATOM 1916 N N . ALA B 1 102 ? 2.777 6.633 6.055 1 98.88 102 ALA B N 1
ATOM 1917 C CA . ALA B 1 102 ? 1.889 7.105 7.113 1 98.88 102 ALA B CA 1
ATOM 1918 C C . ALA B 1 102 ? 0.823 6.066 7.441 1 98.88 102 ALA B C 1
ATOM 1920 O O . ALA B 1 102 ? 0.426 5.281 6.578 1 98.88 102 ALA B O 1
ATOM 1921 N N . TYR B 1 103 ? 0.369 6.027 8.648 1 98.75 103 TYR B N 1
ATOM 1922 C CA . TYR B 1 103 ? -0.74 5.227 9.156 1 98.75 103 TYR B CA 1
ATOM 1923 C C . TYR B 1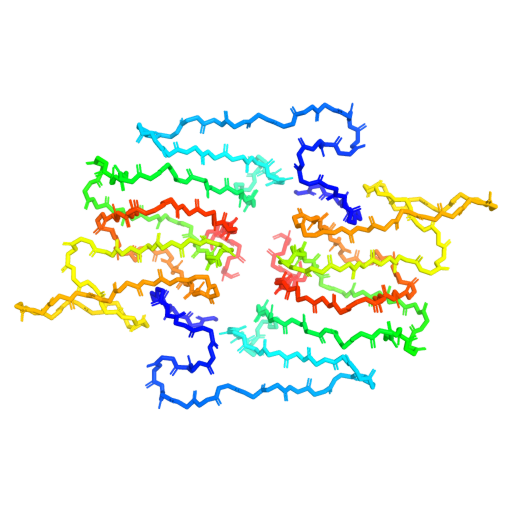 103 ? -1.585 6.027 10.133 1 98.75 103 TYR B C 1
ATOM 1925 O O . TYR B 1 103 ? -1.164 6.27 11.273 1 98.75 103 TYR B O 1
ATOM 1933 N N . ARG B 1 104 ? -2.768 6.371 9.695 1 98.62 104 ARG B N 1
ATOM 1934 C CA . ARG B 1 104 ? -3.631 7.234 10.492 1 98.62 104 ARG B CA 1
ATOM 1935 C C . ARG B 1 104 ? -4.828 6.461 11.039 1 98.62 104 ARG B C 1
ATOM 1937 O O . ARG B 1 104 ? -5.629 5.922 10.273 1 98.62 104 ARG B O 1
ATOM 1944 N N . LYS B 1 105 ? -4.926 6.438 12.336 1 98 105 LYS B N 1
ATOM 1945 C CA . LYS B 1 105 ? -6.117 5.875 12.961 1 98 105 LYS B CA 1
ATOM 1946 C C . LYS B 1 105 ? -7.293 6.84 12.875 1 98 105 LYS B C 1
ATOM 1948 O O . LYS B 1 105 ? -7.109 8.031 12.625 1 98 105 LYS B O 1
ATOM 1953 N N . PRO B 1 106 ? -8.523 6.176 13.023 1 98.06 106 PRO B N 1
ATOM 1954 C CA . PRO B 1 106 ? -9.68 7.07 13.016 1 98.06 106 PRO B CA 1
ATOM 1955 C C . PRO B 1 106 ? -9.531 8.227 14 1 98.06 106 PRO B C 1
ATOM 195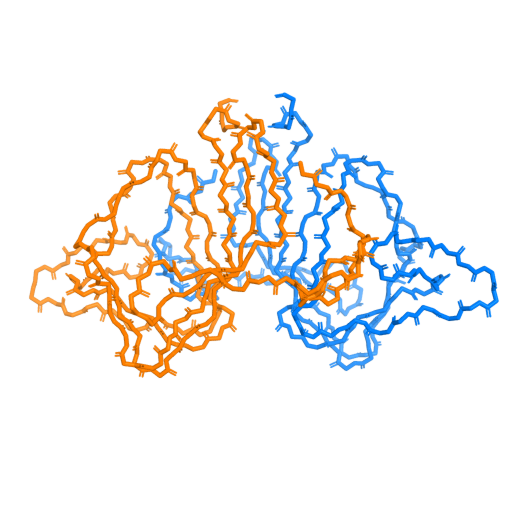7 O O . PRO B 1 106 ? -9.062 8.031 15.125 1 98.06 106 PRO B O 1
ATOM 1960 N N . GLY B 1 107 ? -9.883 9.445 13.477 1 97.69 107 GLY B N 1
ATOM 1961 C CA . GLY B 1 107 ? -9.891 10.609 14.359 1 97.69 107 GLY B CA 1
ATOM 1962 C C . GLY B 1 107 ? -8.625 11.438 14.258 1 97.69 107 GLY B C 1
ATOM 1963 O O . GLY B 1 107 ? -8.57 12.562 14.75 1 97.69 107 GLY B O 1
ATOM 1964 N N . MET B 1 108 ? -7.59 10.945 13.609 1 97.62 108 MET B N 1
ATOM 1965 C CA . MET B 1 108 ? -6.348 11.711 13.5 1 97.62 108 MET B CA 1
ATOM 1966 C C . MET B 1 108 ? -6.527 12.914 12.586 1 97.62 108 MET B C 1
ATOM 1968 O O . MET B 1 108 ? -6.875 12.766 11.414 1 97.62 108 MET B O 1
ATOM 1972 N N . GLU B 1 109 ? -6.27 14.047 13.102 1 97.25 109 GLU B N 1
ATOM 1973 C CA . GLU B 1 109 ? -6.266 15.258 12.289 1 97.25 109 GLU B CA 1
ATOM 1974 C C . GLU B 1 109 ? -5 15.344 11.438 1 97.25 109 GLU B C 1
ATOM 1976 O O . GLU B 1 109 ? -3.906 15.023 11.906 1 97.25 109 GLU B O 1
ATOM 1981 N N . HIS B 1 110 ? -5.094 15.836 10.242 1 97.75 110 HIS B N 1
ATOM 1982 C CA . HIS B 1 110 ? -3.945 15.953 9.352 1 97.75 110 HIS B CA 1
ATOM 1983 C C . HIS B 1 110 ? -4.215 16.953 8.234 1 97.75 110 HIS B C 1
ATOM 1985 O O . HIS B 1 110 ? -5.352 17.391 8.047 1 97.75 110 HIS B O 1
ATOM 1991 N N . GLY B 1 111 ? -3.182 17.422 7.547 1 96 111 GLY B N 1
ATOM 1992 C CA . GLY B 1 111 ? -3.305 18.375 6.453 1 96 111 GLY B CA 1
ATOM 1993 C C . GLY B 1 111 ? -3.568 19.797 6.926 1 96 111 GLY B C 1
ATOM 1994 O O . GLY B 1 111 ? -3.564 20.062 8.133 1 96 111 GLY B O 1
ATOM 1995 N N . PRO B 1 112 ? -3.789 20.625 5.945 1 97.94 112 PRO B N 1
ATOM 1996 C CA . PRO B 1 112 ? -3.703 20.453 4.492 1 97.94 112 PRO B CA 1
ATOM 1997 C C . PRO B 1 112 ? -2.277 20.188 4.012 1 97.94 112 PRO B C 1
ATOM 1999 O O . PRO B 1 112 ? -1.32 20.406 4.762 1 97.94 112 PRO B O 1
ATOM 2002 N N . PHE B 1 113 ? -2.178 19.688 2.764 1 98.56 113 PHE B N 1
ATOM 2003 C CA . PHE B 1 113 ? -0.893 19.297 2.195 1 98.56 113 PHE B CA 1
ATOM 2004 C C . PHE B 1 113 ? -0.623 20.047 0.9 1 98.56 113 PHE B C 1
ATOM 2006 O O . PHE B 1 113 ? -1.518 20.703 0.357 1 98.56 113 PHE B O 1
ATOM 2013 N N . ARG B 1 114 ? 0.56 19.906 0.477 1 98.44 114 ARG B N 1
ATOM 2014 C CA . ARG B 1 114 ? 0.992 20.453 -0.804 1 98.44 114 ARG B CA 1
ATOM 2015 C C . ARG B 1 114 ? 2.055 19.562 -1.448 1 98.44 114 ARG B C 1
ATOM 2017 O O . ARG B 1 114 ? 2.84 18.922 -0.75 1 98.44 114 ARG B O 1
ATOM 2024 N N . SER B 1 115 ? 2.02 19.531 -2.732 1 98.88 115 SER B N 1
ATOM 2025 C CA . SER B 1 115 ? 3.109 18.969 -3.514 1 98.88 115 SER B CA 1
ATOM 2026 C C . SER B 1 115 ? 3.674 19.969 -4.504 1 98.88 115 SER B C 1
ATOM 2028 O O . SER B 1 115 ? 2.918 20.656 -5.203 1 98.88 115 SER B O 1
ATOM 2030 N N . GLU B 1 116 ? 4.98 20.094 -4.516 1 98.81 116 GLU B N 1
ATOM 2031 C CA . GLU B 1 116 ? 5.625 21.047 -5.426 1 98.81 116 GLU B CA 1
ATOM 2032 C C . GLU B 1 116 ? 5.836 20.422 -6.805 1 98.81 116 GLU B C 1
ATOM 2034 O O . GLU B 1 116 ? 5.598 21.062 -7.824 1 98.81 116 GLU B O 1
ATOM 2039 N N . GLU B 1 117 ? 6.262 19.219 -6.895 1 98.81 117 GLU B N 1
ATOM 2040 C CA . GLU B 1 117 ? 6.629 18.609 -8.164 1 98.81 117 GLU B CA 1
ATOM 2041 C C . GLU B 1 117 ? 5.602 17.562 -8.578 1 98.81 117 GLU B C 1
ATOM 2043 O O . GLU B 1 117 ? 5.754 16.906 -9.617 1 98.81 117 GLU B O 1
ATOM 2048 N N . GLY B 1 118 ? 4.539 17.359 -7.836 1 98.94 118 GLY B N 1
ATOM 2049 C CA . GLY B 1 118 ? 3.596 16.266 -8.031 1 98.94 118 GLY B CA 1
ATOM 2050 C C . GLY B 1 118 ? 3.971 15.008 -7.27 1 98.94 118 GLY B C 1
ATOM 2051 O O . GLY B 1 118 ? 5.125 14.836 -6.871 1 98.94 118 GLY B O 1
ATOM 2052 N N . CYS B 1 119 ? 2.957 14.18 -7.047 1 98.88 119 CYS B N 1
ATOM 2053 C CA . CYS B 1 119 ? 3.246 12.922 -6.367 1 98.88 119 CYS B CA 1
ATOM 2054 C C . CYS B 1 119 ? 2.197 11.867 -6.699 1 98.88 119 CYS B C 1
ATOM 2056 O O . CYS B 1 119 ? 1.142 12.188 -7.25 1 98.88 119 CYS B O 1
ATOM 2058 N N . LEU B 1 120 ? 2.535 10.633 -6.504 1 98.94 120 LEU B N 1
ATOM 2059 C CA . LEU B 1 120 ? 1.668 9.461 -6.562 1 98.94 120 LEU B CA 1
ATOM 2060 C C . LEU B 1 120 ? 1.68 8.711 -5.234 1 98.94 120 LEU B C 1
ATOM 2062 O O . LEU B 1 120 ? 2.746 8.438 -4.68 1 98.94 120 LEU B O 1
ATOM 2066 N N . MET B 1 121 ? 0.485 8.477 -4.707 1 98.94 121 MET B N 1
ATOM 2067 C CA . MET B 1 121 ? 0.345 7.797 -3.424 1 98.94 121 MET B CA 1
ATOM 2068 C C . MET B 1 121 ? -0.475 6.52 -3.576 1 98.94 121 MET B C 1
ATOM 2070 O O . MET B 1 121 ? -1.456 6.488 -4.32 1 98.94 121 MET B O 1
ATOM 2074 N N . PHE B 1 122 ? -0.034 5.441 -2.951 1 98.94 122 PHE B N 1
ATOM 2075 C CA . PHE B 1 122 ? -0.837 4.246 -2.729 1 98.94 122 PHE B CA 1
ATOM 2076 C C . PHE B 1 122 ? -1.556 4.316 -1.386 1 98.94 122 PHE B C 1
ATOM 2078 O O . PHE B 1 122 ? -0.917 4.461 -0.341 1 98.94 122 PHE B O 1
ATOM 2085 N N . ILE B 1 123 ? -2.863 4.238 -1.386 1 98.94 123 ILE B N 1
ATOM 2086 C CA . ILE B 1 123 ? -3.664 4.508 -0.197 1 98.94 123 ILE B CA 1
ATOM 2087 C C . ILE B 1 123 ? -4.566 3.312 0.102 1 98.94 123 ILE B C 1
ATOM 2089 O O . ILE B 1 123 ? -5.281 2.832 -0.779 1 98.94 123 ILE B O 1
ATOM 2093 N N . VAL B 1 124 ? -4.512 2.855 1.31 1 98.81 124 VAL B N 1
ATOM 2094 C CA . VAL B 1 124 ? -5.41 1.824 1.816 1 98.81 124 VAL B CA 1
ATOM 2095 C C . VAL B 1 124 ? -6.332 2.418 2.881 1 98.81 124 VAL B C 1
ATOM 2097 O O . VAL B 1 124 ? -5.867 3.045 3.834 1 98.81 124 VAL B O 1
ATOM 2100 N N . THR B 1 125 ? -7.625 2.26 2.725 1 98.31 125 THR B N 1
ATOM 2101 C CA . THR B 1 125 ? -8.602 2.686 3.723 1 98.31 125 THR B CA 1
ATOM 2102 C C . THR B 1 125 ? -9.305 1.48 4.336 1 98.31 125 THR B C 1
ATOM 2104 O O . THR B 1 125 ? -9.805 0.612 3.617 1 98.31 125 THR B O 1
ATOM 2107 N N . ILE B 1 126 ? -9.336 1.424 5.586 1 96.69 126 ILE B N 1
ATOM 2108 C CA . ILE B 1 126 ? -9.938 0.321 6.328 1 96.69 126 ILE B CA 1
ATOM 2109 C C . ILE B 1 126 ? -10.992 0.86 7.289 1 96.69 126 ILE B C 1
ATOM 2111 O O . ILE B 1 126 ? -10.672 1.579 8.234 1 96.69 126 ILE B O 1
ATOM 2115 N N . PRO B 1 127 ? -12.234 0.449 7.094 1 95.31 127 PRO B N 1
ATOM 2116 C CA . PRO B 1 127 ? -13.273 0.913 8.016 1 95.31 127 PRO B CA 1
ATOM 2117 C C . PRO B 1 127 ? -12.969 0.58 9.477 1 95.31 127 PRO B C 1
ATOM 2119 O O . PRO B 1 127 ? -12.453 -0.501 9.766 1 95.31 127 PRO B O 1
ATOM 2122 N N . ALA B 1 128 ? -13.344 1.497 10.336 1 92.56 128 ALA B N 1
ATOM 2123 C CA . ALA B 1 128 ? -13.039 1.357 11.758 1 92.56 128 ALA B CA 1
ATOM 2124 C C . ALA B 1 128 ? -13.633 0.071 12.328 1 92.56 128 ALA B C 1
ATOM 2126 O O . ALA B 1 128 ? -13.039 -0.554 13.211 1 92.56 128 ALA B O 1
ATOM 2127 N N . GLU B 1 129 ? -14.727 -0.318 11.828 1 89.25 129 GLU B N 1
ATOM 2128 C CA . GLU B 1 129 ? -15.422 -1.507 12.305 1 89.25 129 GLU B CA 1
ATOM 2129 C C . GLU B 1 129 ? -14.602 -2.768 12.062 1 89.25 129 GLU B C 1
ATOM 2131 O O . GLU B 1 129 ? -14.766 -3.768 12.766 1 89.25 129 GLU B O 1
ATOM 2136 N N . MET B 1 130 ? -13.742 -2.707 11.109 1 85.81 130 MET B N 1
ATOM 2137 C CA . MET B 1 130 ? -12.906 -3.857 10.781 1 85.81 130 MET B CA 1
ATOM 2138 C C . MET B 1 130 ? -11.695 -3.939 11.703 1 85.81 130 MET B C 1
ATOM 2140 O O . MET B 1 130 ? -10.969 -4.934 11.695 1 85.81 130 MET B O 1
ATOM 2144 N N . MET B 1 131 ? -11.484 -2.865 12.438 1 82.44 131 MET B N 1
ATOM 2145 C CA . MET B 1 131 ? -10.312 -2.809 13.305 1 82.44 131 MET B CA 1
ATOM 2146 C C . MET B 1 131 ? -10.672 -3.201 14.734 1 82.44 131 MET B C 1
ATOM 2148 O O . MET B 1 131 ? -9.805 -3.242 15.609 1 82.44 131 MET B O 1
ATOM 2152 N N . LYS B 1 132 ? -11.938 -3.441 15.023 1 72.31 132 LYS B N 1
ATOM 2153 C CA . LYS B 1 132 ? -12.391 -3.83 16.359 1 72.31 132 LYS B CA 1
ATOM 2154 C C . LYS B 1 132 ? -12.18 -5.32 16.594 1 72.31 132 LYS B C 1
ATOM 2156 O O . LYS B 1 132 ? -12.305 -6.129 15.672 1 72.31 132 LYS B O 1
#

Sequence (264 aa):
MEQFEFHPYQKHPSTGEQRQWRQLEPGIAQLTLNHDPQTGRGTYLQRWDPKTENQIQNFVHEYVEEIFLVDGDFRDLKGRQSGSGEIIAGQEGPVWTKGSYAYRKPGMEHGPFRSEEGCLMFIVTIPAEMMKMEQFEFHPYQKHPSTGEQRQWRQLEPGIAQLTLNHDPQTGRGTYLQRWDPKTENQIQNFVHEYVEEIFLVDGDFRDLKGRQSGSGEIIAGQEGPVWTKGSYAYRKPGMEHGPFRSEEGCLMFIVTIPAEMMK

Secondary structure (DSSP, 8-state):
---EEEEETTB-TTT-PBP-EEEEETTEEEEEEEE-TTT--EEEEEEE-TTEE-SS--B--SEEEEEEEEEEEEEETT-BPTTT-PBPTT-PPPEEETTEEEEE-TT--B--EEESS-EEEEEEEEEGGGG-/---EEEEETTB-TTT-PBP-EEEEETTEEEEEEEE-TTT--EEEEEEE-TTEE-SS--B--SEEEEEEEEEEEEEETT-BPTTT-PBPTT-PPPEEETTEEEEE-TT--B--EEESS-EEEEEEEEEGGGG-

Nearest PDB structures (foldseek):
  4qma-assembly1_A  TM=6.877E-01  e=1.084E-03  Cupriavidus pinatubonensis JMP134
  4lit-assembly1_A-2  TM=7.112E-01  e=1.236E-02  Escherichia coli K-12
  8ofd-assembly1_A  TM=5.951E-01  e=5.029E-03  Lupinus albus
  4tlf-assembly2_B  TM=5.122E-01 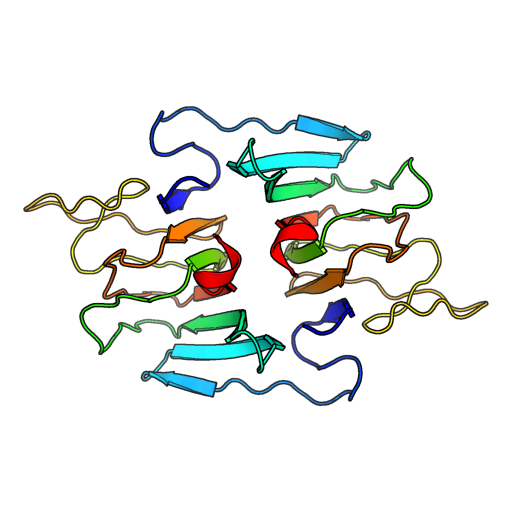 e=1.489E-03  Pseudomonas aeruginosa PAO1
  4wvz-assembly2_B  TM=5.124E-01  e=2.665E-03  Pseudomonas aeruginosa PAO1

InterPro domains:
  IPR011051 RmlC-like cupin domain superfamily [SSF51182] (17-128)
  IPR014710 RmlC-like jelly roll fold [G3DSA:2.60.120.10] (6-129)
  IPR025979 ChrR-like cupin domain [PF12973] (17-127)

Radius of gyration: 18.35 Å; Cα contacts (8 Å, |Δi|>4): 710; chains: 2; bounding box: 39×53×41 Å

Solvent-accessible surface area (backbone atoms only — not comparable to full-atom values): 13339 Å² total; per-residue (Å²): 98,70,72,29,32,50,28,58,64,59,37,40,62,88,78,63,44,73,58,62,72,42,77,78,50,83,52,31,31,34,30,77,74,40,57,20,88,89,70,59,33,35,33,33,39,38,38,37,37,54,69,24,54,57,82,62,63,69,45,69,43,74,28,29,43,33,38,39,29,68,35,45,37,39,30,42,74,71,11,34,29,58,14,79,41,52,64,49,87,96,42,80,33,57,76,42,39,56,51,16,34,28,29,36,49,57,65,49,73,46,59,26,39,36,18,66,76,10,27,36,31,43,35,39,36,40,36,48,77,46,73,107,99,70,73,27,32,49,27,60,62,58,37,40,63,88,78,62,44,72,57,61,73,43,76,77,50,83,54,30,31,34,30,77,73,42,57,21,87,87,71,58,33,33,32,32,39,38,38,38,36,54,70,24,54,57,83,63,63,68,43,70,45,75,29,28,42,35,37,37,30,69,37,46,34,39,30,40,72,70,11,34,30,59,14,80,40,53,64,48,90,95,41,80,32,55,77,42,39,56,53,16,34,30,28,38,49,57,66,48,72,46,59,24,39,36,19,66,76,11,29,36,32,44,36,41,36,42,35,47,78,46,74,107

Organism: NCBI:txid1448308